Protein 3H51 (pdb70)

Nearest PDB structures (foldseek):
  3h51-assembly1_B  TM=1.001E+00  e=4.573E-26  Xanthomonas campestris pv. campestris
  2w2c-assembly1_N  TM=8.461E-01  e=2.150E-09  Homo sapiens
  7rec-assembly1_E-2  TM=8.522E-01  e=8.277E-09  Homo sapiens
  7urw-assembly1_F  TM=8.264E-01  e=1.994E-08  Homo sapiens
  5ien-assembly2_B  TM=7.397E-01  e=2.242E-08  synthetic construct

Foldseek 3Di:
DWDFPAFDDQDDDDPSNVVSCLVVCLLVLLQVLQLLSNLVQADQQAWEADAPDNDIAGGSVSSSVVSVCSQQVKGKTFRDWDKDDDDVFKIKIWAKMKIWGADPVRDIDIAIWTWIFIWGADPNRIHTRYIHIYGDDDD/DDQDAFDDAPPDDDSNVVVCVVVVLLVQLQVLQLLSNLVQADQQAWEADAPDNDIAGGSVSSSVVSVCSVFSKGKTFRDWDKDADDPFKIKIWAKMKIWGQDPVRDTDIAIWTWIFIWGQDPNHIHTRYIYIYGPDD

Sequence (276 aa):
GVHYTDKAALPADGEAREVAALFDTWNAALATGNPHKKVADLYAPDGVLLPTVSNEVRASREEQIENYFEFLTKKPKGVVINYYRTVRLLDDDSAVDAGVYTFTLTDKNGKKSDVQARYTFVYEKRDGKWLIINHHSSAPEVDVHYTTDKAALLPADGEAREEVAALFDTWNAALATGNNPHKVADLYAPDGVLLPTVSNEEVRASREEQIENYFEEFLTKKPKGVVINYRTVRLLDDDSAVDAGVYTFTLTDKNGKKSDVQARYTFVYEKRDGKWLIINHHSSAPEV

Structure (mmCIF, N/CA/C/O backbone):
data_3H51
#
_entry.id   3H51
#
_cell.length_a   38.832
_cell.length_b   80.550
_cell.length_c   51.431
_cell.angle_alpha   90.00
_cell.angle_beta   95.59
_cell.angle_gamma   90.00
#
_symmetry.space_group_name_H-M   'P 1 21 1'
#
loop_
_entity.id
_entity.type
_entity.pdbx_description
1 polymer 'Putative calcium/calmodulin dependent protein kinase II association domain'
2 non-polymer 'UNKNOWN LIGAND'
3 non-polymer DI(HYDROXYETHYL)ETHER
4 non-polymer 'TETRAETHYLENE GLYCOL'
5 water water
#
loop_
_atom_site.group_PDB
_atom_site.id
_atom_site.type_symbol
_atom_site.label_atom_id
_atom_site.label_alt_id
_atom_site.label_comp_id
_atom_site.label_asym_id
_atom_site.label_entity_id
_atom_site.label_seq_id
_atom_site.pdbx_PDB_ins_code
_atom_site.Cartn_x
_atom_site.Cartn_y
_atom_site.Cartn_z
_atom_site.occupancy
_atom_site.B_iso_or_equiv
_atom_site.auth_seq_id
_atom_site.auth_comp_id
_atom_site.auth_asym_id
_atom_site.auth_atom_id
_atom_site.pdbx_PDB_model_num
ATOM 1 N N . GLY A 1 3 ? 21.842 -13.678 17.608 1.00 28.96 21 GLY A N 1
ATOM 2 C CA . GLY A 1 3 ? 22.038 -12.374 16.906 1.00 29.32 21 GLY A CA 1
ATOM 3 C C . GLY A 1 3 ? 23.076 -11.452 17.551 1.00 29.51 21 GLY A C 1
ATOM 4 O O . GLY A 1 3 ? 23.239 -11.410 18.769 1.00 33.04 21 GLY A O 1
ATOM 5 N N . VAL A 1 4 ? 23.754 -10.663 16.729 1.00 29.01 22 VAL A N 1
ATOM 6 C CA . VAL A 1 4 ? 24.817 -9.781 17.228 1.00 28.11 22 VAL A CA 1
ATOM 7 C C . VAL A 1 4 ? 24.419 -8.345 16.995 1.00 26.20 22 VAL A C 1
ATOM 8 O O . VAL A 1 4 ? 23.435 -8.077 16.291 1.00 26.15 22 VAL A O 1
ATOM 20 N N . HIS A 1 6 ? 24.398 -4.792 15.417 1.00 18.00 24 HIS A N 1
ATOM 21 C CA . HIS A 1 6 ? 24.673 -4.173 14.146 1.00 18.63 24 HIS A CA 1
ATOM 22 C C . HIS A 1 6 ? 24.068 -2.750 14.068 1.00 21.03 24 HIS A C 1
ATOM 23 O O . HIS A 1 6 ? 23.368 -2.314 14.998 1.00 21.67 24 HIS A O 1
ATOM 30 N N . TYR A 1 7 ? 24.427 -2.028 12.996 1.00 20.25 25 TYR A N 1
ATOM 31 C CA . TYR A 1 7 ? 24.030 -0.615 12.821 1.00 18.18 25 TYR A CA 1
ATOM 32 C C . TYR A 1 7 ? 23.109 -0.507 11.619 1.00 18.79 25 TYR A C 1
ATOM 33 O O . TYR A 1 7 ? 23.458 -0.847 10.504 1.00 20.00 25 TYR A O 1
ATOM 42 N N . THR A 1 8 ? 21.893 -0.072 11.844 1.00 18.43 26 THR A N 1
ATOM 43 C CA . THR A 1 8 ? 20.859 -0.336 10.812 1.00 21.22 26 THR A CA 1
ATOM 44 C C . THR A 1 8 ? 20.315 0.848 10.016 1.00 23.78 26 THR A C 1
ATOM 45 O O . THR A 1 8 ? 19.523 0.642 9.034 1.00 22.67 26 THR A O 1
ATOM 49 N N . ASP A 1 9 ? 20.663 2.062 10.433 1.00 19.16 27 ASP A N 1
ATOM 50 C CA . ASP A 1 9 ? 20.090 3.235 9.819 1.00 18.31 27 ASP A CA 1
ATOM 51 C C . ASP A 1 9 ? 21.171 3.927 8.987 1.00 20.51 27 ASP A C 1
ATOM 52 O O . ASP A 1 9 ? 22.286 3.421 8.899 1.00 20.46 27 ASP A O 1
ATOM 57 N N . LYS A 1 10 ? 20.816 5.034 8.354 1.00 22.90 28 LYS A N 1
ATOM 58 C CA . LYS A 1 10 ? 21.704 5.839 7.515 1.00 29.13 28 LYS A CA 1
ATOM 59 C C . LYS A 1 10 ? 21.912 7.125 8.246 1.00 30.67 28 LYS A C 1
ATOM 60 O O . LYS A 1 10 ? 20.919 7.774 8.609 1.00 36.08 28 LYS A O 1
ATOM 66 N N . ALA A 1 11 ? 23.171 7.523 8.430 1.00 33.19 29 ALA A N 1
ATOM 67 C CA . ALA A 1 11 ? 23.512 8.632 9.316 1.00 37.35 29 ALA A CA 1
ATOM 68 C C . ALA A 1 11 ? 23.057 9.972 8.726 1.00 43.40 29 ALA A C 1
ATOM 69 O O . ALA A 1 11 ? 22.999 10.162 7.481 1.00 41.84 29 ALA A O 1
ATOM 71 N N . ALA A 1 12 ? 22.708 10.878 9.642 1.00 47.72 30 ALA A N 1
ATOM 72 C CA . ALA A 1 12 ? 22.480 12.283 9.306 1.00 51.99 30 ALA A CA 1
ATOM 73 C C . ALA A 1 12 ? 23.829 13.015 9.060 1.00 53.27 30 ALA A C 1
ATOM 74 O O . ALA A 1 12 ? 24.536 13.314 10.042 1.00 55.70 30 ALA A O 1
ATOM 76 N N . LEU A 1 13 ? 24.191 13.245 7.775 1.00 52.82 31 LEU A N 1
ATOM 77 C CA . LEU A 1 13 ? 25.269 14.229 7.368 1.00 51.58 31 LEU A CA 1
ATOM 78 C C . LEU A 1 13 ? 24.988 15.556 8.105 1.00 47.44 31 LEU A C 1
ATOM 79 O O . LEU A 1 13 ? 23.873 16.087 8.011 1.00 46.93 31 LEU A O 1
ATOM 84 N N . PRO A 1 14 ? 25.976 16.065 8.874 1.00 43.87 32 PRO A N 1
ATOM 85 C CA . PRO A 1 14 ? 25.650 17.016 9.940 1.00 43.62 32 PRO A CA 1
ATOM 86 C C . PRO A 1 14 ? 25.171 18.369 9.397 1.00 43.26 32 PRO A C 1
ATOM 87 O O . PRO A 1 14 ? 25.505 18.743 8.263 1.00 42.40 32 PRO A O 1
ATOM 91 N N . ALA A 1 15 ? 24.395 19.091 10.199 1.00 43.09 33 ALA A N 1
ATOM 92 C CA . ALA A 1 15 ? 23.644 20.248 9.700 1.00 42.85 33 ALA A CA 1
ATOM 93 C C . ALA A 1 15 ? 24.512 21.362 9.067 1.00 42.92 33 ALA A C 1
ATOM 94 O O . ALA A 1 15 ? 24.142 21.934 8.028 1.00 42.72 33 ALA A O 1
ATOM 96 N N . ASP A 1 16 ? 25.659 21.655 9.691 1.00 43.17 34 ASP A N 1
ATOM 97 C CA . ASP A 1 16 ? 26.536 22.782 9.293 1.00 41.82 34 ASP A CA 1
ATOM 98 C C . ASP A 1 16 ? 27.865 22.791 10.071 1.00 40.62 34 ASP A C 1
ATOM 99 O O . ASP A 1 16 ? 28.045 22.042 11.035 1.00 45.09 34 ASP A O 1
ATOM 101 N N . GLY A 1 17 ? 28.800 23.621 9.619 1.00 36.22 35 GLY A N 1
ATOM 102 C CA . GLY A 1 17 ? 30.071 23.828 10.318 1.00 33.65 35 GLY A CA 1
ATOM 103 C C . GLY A 1 17 ? 31.231 22.965 9.855 1.00 29.14 35 GLY A C 1
ATOM 104 O O . GLY A 1 17 ? 31.162 22.306 8.812 1.00 25.72 35 GLY A O 1
ATOM 105 N N . GLU A 1 18 ? 32.298 22.997 10.649 1.00 27.12 36 GLU A N 1
ATOM 106 C CA . GLU A 1 18 ? 33.497 22.189 10.416 1.00 29.92 36 GLU A CA 1
ATOM 107 C C . GLU A 1 18 ? 33.165 20.698 10.344 1.00 26.05 36 GLU A C 1
ATOM 108 O O . GLU A 1 18 ? 33.630 19.995 9.436 1.00 24.83 36 GLU A O 1
ATOM 114 N N . ALA A 1 19 ? 32.369 20.212 11.297 1.00 25.31 37 ALA A N 1
ATOM 115 C CA . ALA A 1 19 ? 31.957 18.805 11.282 1.00 25.36 37 ALA A CA 1
ATOM 116 C C . ALA A 1 19 ? 31.275 18.378 9.966 1.00 24.55 37 ALA A C 1
ATOM 117 O O . ALA A 1 19 ? 31.565 17.293 9.441 1.00 21.75 37 ALA A O 1
ATOM 119 N N . ARG A 1 20 ? 30.415 19.237 9.415 1.00 24.44 38 ARG A N 1
ATOM 120 C CA . ARG A 1 20 ? 29.786 18.960 8.115 1.00 23.83 38 ARG A CA 1
ATOM 121 C C . ARG A 1 20 ? 30.812 18.898 6.985 1.00 21.72 38 ARG A C 1
ATOM 122 O O . ARG A 1 20 ? 30.706 18.024 6.098 1.00 20.57 38 ARG A O 1
ATOM 130 N N . GLU A 1 21 ? 31.794 19.803 7.014 1.00 17.83 39 GLU A N 1
ATOM 131 C CA . GLU A 1 21 ? 32.861 19.840 5.983 1.00 20.37 39 GLU A CA 1
ATOM 132 C C . GLU A 1 21 ? 33.689 18.539 6.027 1.00 20.35 39 GLU A C 1
ATOM 133 O O . GLU A 1 21 ? 34.011 17.953 5.002 1.00 21.21 39 GLU A O 1
ATOM 139 N N . VAL A 1 22 ? 34.027 18.131 7.245 1.00 18.13 40 VAL A N 1
ATOM 140 C CA . VAL A 1 22 ? 34.757 16.867 7.460 1.00 19.34 40 VAL A CA 1
ATOM 141 C C . VAL A 1 22 ? 33.918 15.672 7.001 1.00 18.95 40 VAL A C 1
ATOM 142 O O . VAL A 1 22 ? 34.438 14.842 6.227 1.00 18.82 40 VAL A O 1
ATOM 146 N N . ALA A 1 23 ? 32.635 15.599 7.382 1.00 17.30 41 ALA A N 1
ATOM 147 C CA . ALA A 1 23 ? 31.745 14.509 6.881 1.00 20.67 41 ALA A CA 1
ATOM 148 C C . ALA A 1 23 ? 31.640 14.423 5.352 1.00 21.46 41 ALA A C 1
ATOM 149 O O . ALA A 1 23 ? 31.623 13.309 4.767 1.00 20.67 41 ALA A O 1
ATOM 151 N N . ALA A 1 24 ? 31.650 15.578 4.699 1.00 23.09 42 ALA A N 1
ATOM 152 C CA . ALA A 1 24 ? 31.524 15.641 3.233 1.00 23.78 42 ALA A CA 1
ATOM 153 C C . ALA A 1 24 ? 32.699 14.986 2.505 1.00 22.41 42 ALA A C 1
ATOM 154 O O . ALA A 1 24 ? 32.594 14.584 1.330 1.00 22.11 42 ALA A O 1
ATOM 156 N N . LEU A 1 25 ? 33.846 14.920 3.178 1.00 22.16 43 LEU A N 1
ATOM 157 C CA . LEU A 1 25 ? 35.035 14.289 2.599 1.00 20.85 43 LEU A CA 1
ATOM 158 C C . LEU A 1 25 ? 34.801 12.830 2.240 1.00 19.57 43 LEU A C 1
ATOM 159 O O . LEU A 1 25 ? 35.309 12.329 1.232 1.00 19.97 43 LEU A O 1
ATOM 164 N N . PHE A 1 26 ? 34.048 12.113 3.068 1.00 19.48 44 PHE A N 1
ATOM 165 C CA . PHE A 1 26 ? 33.678 10.752 2.736 1.00 19.56 44 PHE A CA 1
ATOM 166 C C . PHE A 1 26 ? 32.911 10.661 1.431 1.00 17.94 44 PHE A C 1
ATOM 167 O O . PHE A 1 26 ? 33.112 9.729 0.652 1.00 18.15 44 PHE A O 1
ATOM 175 N N . ASP A 1 27 ? 31.980 11.584 1.208 1.00 19.63 45 ASP A N 1
ATOM 176 C CA . ASP A 1 27 ? 31.217 11.592 -0.040 1.00 19.75 45 ASP A CA 1
ATOM 177 C C . ASP A 1 27 ? 32.159 11.726 -1.244 1.00 18.99 45 ASP A C 1
ATOM 178 O O . ASP A 1 27 ? 32.010 11.023 -2.233 1.00 19.93 45 ASP A O 1
ATOM 183 N N . THR A 1 28 ? 33.140 12.620 -1.146 1.00 19.92 46 THR A N 1
ATOM 184 C CA . THR A 1 28 ? 34.175 12.765 -2.180 1.00 22.46 46 THR A CA 1
ATOM 185 C C . THR A 1 28 ? 34.947 11.435 -2.431 1.00 21.34 46 THR A C 1
ATOM 186 O O . THR A 1 28 ? 35.243 11.070 -3.593 1.00 21.55 46 THR A O 1
ATOM 190 N N . TRP A 1 29 ? 35.310 10.757 -1.346 1.00 18.53 47 TRP A N 1
ATOM 191 C CA . TRP A 1 29 ? 36.022 9.466 -1.389 1.00 18.15 47 TRP A CA 1
ATOM 192 C C . TRP A 1 29 ? 35.162 8.392 -2.043 1.00 17.52 47 TRP A C 1
ATOM 193 O O . TRP A 1 29 ? 35.619 7.680 -2.942 1.00 20.28 47 TRP A O 1
ATOM 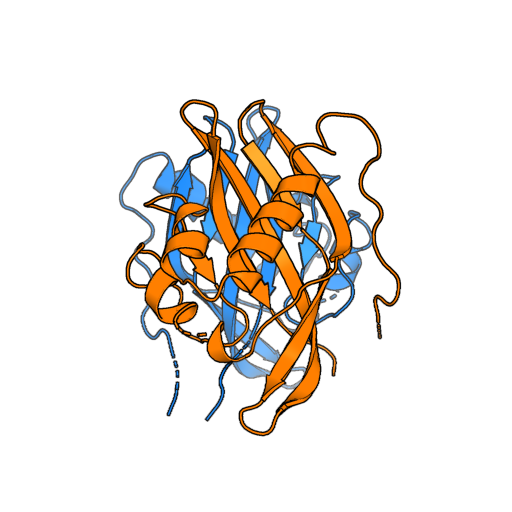204 N N . ASN A 1 30 ? 33.893 8.315 -1.636 1.00 19.62 48 ASN A N 1
ATOM 205 C CA . ASN A 1 30 ? 32.918 7.379 -2.206 1.00 19.07 48 ASN A CA 1
ATOM 206 C C . ASN A 1 30 ? 32.733 7.601 -3.722 1.00 17.28 48 ASN A C 1
ATOM 207 O O . ASN A 1 30 ? 32.666 6.671 -4.504 1.00 20.44 48 ASN A O 1
ATOM 212 N N . ALA A 1 31 ? 32.692 8.850 -4.116 1.00 17.15 49 ALA A N 1
ATOM 213 C CA . ALA A 1 31 ? 32.637 9.224 -5.529 1.00 17.68 49 ALA A CA 1
ATOM 214 C C . ALA A 1 31 ? 33.902 8.800 -6.316 1.00 18.17 49 ALA A C 1
ATOM 215 O O . ALA A 1 31 ? 33.793 8.348 -7.459 1.00 19.14 49 ALA A O 1
ATOM 217 N N . ALA A 1 32 ? 35.075 8.938 -5.692 1.00 21.29 50 ALA A N 1
ATOM 218 C CA . ALA A 1 32 ? 36.340 8.458 -6.275 1.00 19.23 50 ALA A CA 1
ATOM 219 C C . ALA A 1 32 ? 36.291 6.942 -6.489 1.00 19.42 50 ALA A C 1
ATOM 220 O O . ALA A 1 32 ? 36.656 6.442 -7.524 1.00 16.79 50 ALA A O 1
ATOM 222 N N . LEU A 1 33 ? 35.804 6.193 -5.497 1.00 21.94 51 LEU A N 1
ATOM 223 C CA . LEU A 1 33 ? 35.506 4.766 -5.720 1.00 19.28 51 LEU A CA 1
ATOM 224 C C . LEU A 1 33 ? 34.743 4.509 -6.985 1.00 17.50 51 LEU A C 1
ATOM 225 O O . LEU A 1 33 ? 35.112 3.639 -7.746 1.00 18.65 51 LEU A O 1
ATOM 230 N N . ALA A 1 34 ? 33.632 5.238 -7.186 1.00 19.10 52 ALA A N 1
ATOM 231 C CA . ALA A 1 34 ? 32.749 5.100 -8.342 1.00 19.80 52 ALA A CA 1
ATOM 232 C C . ALA A 1 34 ? 33.424 5.282 -9.701 1.00 20.08 52 ALA A C 1
ATOM 233 O O . ALA A 1 34 ? 32.949 4.762 -10.698 1.00 20.05 52 ALA A O 1
ATOM 235 N N . THR A 1 35 ? 34.518 6.033 -9.753 1.00 19.06 53 THR A N 1
ATOM 236 C CA . THR A 1 35 ? 35.277 6.199 -11.010 1.00 17.19 53 THR A CA 1
ATOM 237 C C . THR A 1 35 ? 35.895 4.851 -11.472 1.00 17.36 53 THR A C 1
ATOM 238 O O . THR A 1 35 ? 36.150 4.629 -12.664 1.00 16.34 53 THR A O 1
ATOM 242 N N . GLY A 1 36 ? 36.130 3.953 -10.529 1.00 17.70 54 GLY A N 1
ATOM 243 C CA . GLY A 1 36 ? 36.809 2.703 -10.822 1.00 17.73 54 GLY A CA 1
ATOM 244 C C . GLY A 1 36 ? 38.295 2.860 -11.043 1.00 19.40 54 GLY A C 1
ATOM 245 O O . GLY A 1 36 ? 39.012 1.874 -11.314 1.00 20.49 54 GLY A O 1
ATOM 246 N N . ASN A 1 37 ? 38.772 4.101 -10.888 1.00 19.95 55 ASN A N 1
ATOM 247 C CA . ASN A 1 37 ? 40.178 4.444 -11.105 1.00 17.03 55 ASN A CA 1
ATOM 248 C C . ASN A 1 37 ? 40.951 4.537 -9.796 1.00 16.35 55 ASN A C 1
ATOM 249 O O . ASN A 1 37 ? 40.752 5.458 -8.972 1.00 18.68 55 ASN A O 1
ATOM 254 N N . PRO A 1 38 ? 41.849 3.556 -9.554 1.00 18.03 56 PRO A N 1
ATOM 255 C CA . PRO A 1 38 ? 42.594 3.573 -8.287 1.00 16.56 56 PRO A CA 1
ATOM 256 C C . PRO A 1 38 ? 43.482 4.825 -8.038 1.00 18.28 56 PRO A C 1
ATOM 257 O O . PRO A 1 38 ? 43.721 5.187 -6.874 1.00 18.04 56 PRO A O 1
ATOM 261 N N . HIS A 1 39 ? 43.969 5.449 -9.100 1.00 19.44 57 HIS A N 1
ATOM 262 C CA . HIS A 1 39 ? 44.710 6.708 -9.019 1.00 20.38 57 HIS A CA 1
ATOM 263 C C . HIS A 1 39 ? 43.875 7.814 -8.366 1.00 20.42 57 HIS A C 1
ATOM 264 O O . HIS A 1 39 ? 44.366 8.587 -7.537 1.00 20.05 57 HIS A O 1
ATOM 271 N N A LYS A 1 40 ? 42.615 7.897 -8.773 0.50 16.65 58 LYS A N 1
ATOM 272 N N B LYS A 1 40 ? 42.606 7.882 -8.749 0.50 18.12 58 LYS A N 1
ATOM 273 C CA A LYS A 1 40 ? 41.728 8.934 -8.252 0.50 18.73 58 LYS A CA 1
ATOM 274 C CA B LYS A 1 40 ? 41.717 8.940 -8.258 0.50 20.89 58 LYS A CA 1
ATOM 275 C C A LYS A 1 40 ? 41.518 8.717 -6.767 0.50 19.18 58 LYS A C 1
ATOM 276 C C B LYS A 1 40 ? 41.283 8.712 -6.821 0.50 20.75 58 LYS A C 1
ATOM 277 O O A LYS A 1 40 ? 41.553 9.669 -5.964 0.50 17.61 58 LYS A O 1
ATOM 278 O O B LYS A 1 40 ? 40.870 9.658 -6.123 0.50 20.86 58 LYS A O 1
ATOM 289 N N . VAL A 1 41 ? 41.346 7.460 -6.376 1.00 20.30 59 VAL A N 1
ATOM 290 C CA . VAL A 1 41 ? 41.175 7.156 -4.930 1.00 19.10 59 VAL A CA 1
ATOM 291 C C . VAL A 1 41 ? 42.439 7.514 -4.152 1.00 19.08 59 VAL A C 1
ATOM 292 O O . VAL A 1 41 ? 42.349 8.198 -3.126 1.00 20.91 59 VAL A O 1
ATOM 296 N N . ALA A 1 42 ? 43.588 7.009 -4.602 1.00 20.13 60 ALA A N 1
ATOM 297 C CA . ALA A 1 42 ? 44.894 7.332 -3.984 1.00 20.60 60 ALA A CA 1
ATOM 298 C C . ALA A 1 42 ? 45.153 8.847 -3.841 1.00 19.32 60 ALA A C 1
ATOM 299 O O . ALA A 1 42 ? 45.795 9.287 -2.889 1.00 22.51 60 ALA A O 1
ATOM 301 N N . ASP A 1 43 ? 44.674 9.638 -4.807 1.00 20.31 61 ASP A N 1
ATOM 302 C CA . ASP A 1 43 ? 44.865 11.094 -4.769 1.00 18.88 61 ASP A CA 1
ATOM 303 C C . ASP A 1 43 ? 44.309 11.723 -3.489 1.00 17.95 61 ASP A C 1
ATOM 304 O O . ASP A 1 43 ? 44.699 12.822 -3.101 1.00 21.59 61 ASP A O 1
ATOM 309 N N . LEU A 1 44 ? 43.382 11.042 -2.850 1.00 18.24 62 LEU A N 1
ATOM 310 C CA . LEU A 1 44 ? 42.778 11.547 -1.592 1.00 17.71 62 LEU A CA 1
ATOM 311 C C . LEU A 1 44 ? 43.601 11.222 -0.302 1.00 18.20 62 LEU A C 1
ATOM 312 O O . LEU A 1 44 ? 43.228 11.691 0.809 1.00 19.10 62 LEU A O 1
ATOM 317 N N . TYR A 1 45 ? 44.670 10.411 -0.455 1.00 18.37 63 TYR A N 1
ATOM 318 C CA . TYR A 1 45 ? 45.562 10.044 0.628 1.00 16.44 63 TYR A CA 1
ATOM 319 C C . TYR A 1 45 ? 46.798 10.918 0.548 1.00 17.98 63 TYR A C 1
ATOM 320 O O . TYR A 1 45 ? 47.325 11.212 -0.563 1.00 20.75 63 TYR A O 1
ATOM 329 N N . ALA A 1 46 ? 47.239 11.366 1.724 1.00 19.10 64 ALA A N 1
ATOM 330 C CA . ALA A 1 46 ? 48.552 12.029 1.834 1.00 20.10 64 ALA A CA 1
ATOM 331 C C . ALA A 1 46 ? 49.645 11.072 1.345 1.00 18.68 64 ALA A C 1
ATOM 332 O O . ALA A 1 46 ? 49.506 9.847 1.451 1.00 21.43 64 ALA A O 1
ATOM 334 N N . PRO A 1 47 ? 50.739 11.629 0.778 1.00 19.14 65 PRO A N 1
ATOM 335 C CA . PRO A 1 47 ? 51.886 10.776 0.391 1.00 19.72 65 PRO A CA 1
ATOM 336 C C . PRO A 1 47 ? 52.381 9.846 1.496 1.00 18.05 65 PRO A C 1
ATOM 337 O O . PRO A 1 47 ? 52.867 8.752 1.191 1.00 19.19 65 PRO A O 1
ATOM 341 N N . ASP A 1 48 ? 52.308 10.321 2.753 1.00 18.88 66 ASP A N 1
ATOM 342 C CA . ASP A 1 48 ? 52.642 9.518 3.930 1.00 20.00 66 ASP A CA 1
ATOM 343 C C . ASP A 1 48 ? 51.404 8.987 4.662 1.00 19.44 66 ASP A C 1
ATOM 344 O O . ASP A 1 48 ? 51.460 8.625 5.838 1.00 20.59 66 ASP A O 1
ATOM 349 N N . GLY A 1 49 ? 50.305 8.904 3.947 1.00 21.30 67 GLY A N 1
ATOM 350 C CA . GLY A 1 49 ? 49.122 8.236 4.494 1.00 19.30 67 GLY A CA 1
ATOM 351 C C . GLY A 1 49 ? 49.363 6.780 4.788 1.00 19.75 67 GLY A C 1
ATOM 352 O O . GLY A 1 49 ? 50.234 6.139 4.159 1.00 19.52 67 GLY A O 1
ATOM 353 N N . VAL A 1 50 ? 48.569 6.248 5.732 1.00 19.67 68 VAL A N 1
ATOM 354 C CA . VAL A 1 50 ? 48.639 4.822 6.106 1.00 18.09 68 VAL A CA 1
ATOM 355 C C . VAL A 1 50 ? 47.206 4.254 6.040 1.00 16.38 68 VAL A C 1
ATOM 356 O O . VAL A 1 50 ? 46.301 4.768 6.661 1.00 19.52 68 VAL A O 1
ATOM 360 N N . LEU A 1 51 ? 47.041 3.200 5.249 1.00 16.15 69 LEU A N 1
ATOM 361 C CA . LEU A 1 51 ? 45.799 2.446 5.098 1.00 17.20 69 LEU A CA 1
ATOM 362 C C . LEU A 1 51 ? 45.901 1.021 5.720 1.00 19.17 69 LEU A C 1
ATOM 363 O O . LEU A 1 51 ? 46.813 0.237 5.401 1.00 16.40 69 LEU A O 1
ATOM 368 N N . LEU A 1 52 ? 44.966 0.692 6.577 1.00 17.53 70 LEU A N 1
ATOM 369 C CA . LEU A 1 52 ? 44.850 -0.583 7.256 1.00 18.89 70 LEU A CA 1
ATOM 370 C C . LEU A 1 52 ? 43.479 -1.105 6.815 1.00 17.35 70 LEU A C 1
ATOM 371 O O . LEU A 1 52 ? 42.461 -0.773 7.408 1.00 18.87 70 LEU A O 1
ATOM 376 N N . PRO A 1 53 ? 43.480 -1.790 5.651 1.00 17.57 71 PRO A N 1
ATOM 377 C CA . PRO A 1 53 ? 42.274 -2.009 4.876 1.00 19.35 71 PRO A CA 1
ATOM 378 C C . PRO A 1 53 ? 41.408 -3.182 5.300 1.00 17.24 71 PRO A C 1
ATOM 379 O O . PRO A 1 53 ? 41.839 -4.038 6.103 1.00 17.83 71 PRO A O 1
ATOM 383 N N . THR A 1 54 ? 40.165 -3.209 4.829 1.00 17.47 72 THR A N 1
ATOM 384 C CA . THR A 1 54 ? 39.223 -4.230 5.235 1.00 18.36 72 THR A CA 1
ATOM 385 C C . THR A 1 54 ? 39.686 -5.645 4.945 1.00 18.19 72 THR A C 1
ATOM 386 O O . THR A 1 54 ? 39.555 -6.526 5.815 1.00 23.39 72 THR A O 1
ATOM 390 N N . VAL A 1 55 ? 40.198 -5.898 3.735 1.00 17.43 73 VAL A N 1
ATOM 391 C CA . VAL A 1 55 ? 40.405 -7.297 3.320 1.00 21.31 73 VAL A CA 1
ATOM 392 C C . VAL A 1 55 ? 41.866 -7.759 3.121 1.00 21.30 73 VAL A C 1
ATOM 393 O O . VAL A 1 55 ? 42.100 -8.843 2.606 1.00 23.97 73 VAL A O 1
ATOM 397 N N . SER A 1 56 ? 42.834 -6.960 3.546 1.00 18.72 74 SER A N 1
ATOM 398 C CA . SER A 1 56 ? 44.229 -7.357 3.406 1.00 19.01 74 SER A CA 1
ATOM 399 C C . SER A 1 56 ? 44.993 -7.230 4.701 1.00 16.35 74 SER A C 1
ATOM 400 O O . SER A 1 56 ? 44.847 -6.223 5.373 1.00 16.71 74 SER A O 1
ATOM 403 N N . ASN A 1 57 ? 45.866 -8.212 4.994 1.00 18.57 75 ASN A N 1
ATOM 404 C CA . ASN A 1 57 ? 46.741 -8.074 6.142 1.00 19.34 75 ASN A CA 1
ATOM 405 C C . ASN A 1 57 ? 47.818 -7.028 5.931 1.00 19.16 75 ASN A C 1
ATOM 406 O O . ASN A 1 57 ? 48.392 -6.556 6.917 1.00 21.41 75 ASN A O 1
ATOM 411 N N . GLU A 1 58 ? 48.128 -6.689 4.681 1.00 18.37 76 GLU A N 1
ATOM 412 C CA . GLU A 1 58 ? 49.289 -5.854 4.387 1.00 19.20 76 GLU A CA 1
ATOM 413 C C . GLU A 1 58 ? 48.884 -4.387 4.590 1.00 21.49 76 GLU A C 1
ATOM 414 O O . GLU A 1 58 ? 48.005 -3.846 3.916 1.00 18.09 76 GLU A O 1
ATOM 420 N N . VAL A 1 59 ? 49.511 -3.757 5.581 1.00 22.21 77 VAL A N 1
ATOM 421 C CA . VAL A 1 59 ? 49.321 -2.333 5.836 1.00 21.82 77 VAL A CA 1
ATOM 422 C C . VAL A 1 59 ? 49.996 -1.552 4.702 1.00 19.09 77 VAL A C 1
ATOM 423 O O . VAL A 1 59 ? 51.078 -1.899 4.245 1.00 19.18 77 VAL A O 1
ATOM 427 N N . ARG A 1 60 ? 49.291 -0.570 4.166 1.00 18.32 78 ARG A N 1
ATOM 428 C CA . ARG A 1 60 ? 49.744 0.148 2.983 1.00 20.13 78 ARG A CA 1
ATOM 429 C C . ARG A 1 60 ? 50.231 1.533 3.384 1.00 22.99 78 ARG A C 1
ATOM 430 O O . ARG A 1 60 ? 49.443 2.359 3.895 1.00 21.17 78 ARG A O 1
ATOM 438 N N . ALA A 1 61 ? 51.526 1.772 3.198 1.00 22.67 79 ALA A N 1
ATOM 439 C CA . ALA A 1 61 ? 52.143 3.030 3.672 1.00 21.74 79 ALA A CA 1
ATOM 440 C C . ALA A 1 61 ? 52.907 3.740 2.557 1.00 23.06 79 ALA A C 1
ATOM 441 O O . ALA A 1 61 ? 53.803 4.500 2.835 1.00 21.28 79 ALA A O 1
ATOM 443 N N . SER A 1 62 ? 52.575 3.464 1.295 1.00 21.34 80 SER A N 1
ATOM 444 C CA . SER A 1 62 ? 53.037 4.252 0.173 1.00 19.71 80 SER A CA 1
ATOM 445 C C . SER A 1 62 ? 51.888 4.409 -0.803 1.00 20.65 80 SER A C 1
ATOM 446 O O . SER A 1 62 ? 50.953 3.601 -0.788 1.00 21.00 80 SER A O 1
ATOM 449 N N . ARG A 1 63 ? 51.987 5.388 -1.708 1.00 21.16 81 ARG A N 1
ATOM 450 C CA . ARG A 1 63 ? 50.961 5.572 -2.724 1.00 20.84 81 ARG A CA 1
ATOM 451 C C . ARG A 1 63 ? 50.821 4.307 -3.530 1.00 22.82 81 ARG A C 1
ATOM 452 O O . ARG A 1 63 ? 49.701 3.892 -3.872 1.00 21.53 81 ARG A O 1
ATOM 460 N N A GLU A 1 64 ? 51.964 3.694 -3.883 0.50 22.98 82 GLU A N 1
ATOM 461 N N B GLU A 1 64 ? 51.954 3.675 -3.804 0.50 22.49 82 GLU A N 1
ATOM 462 C CA A GLU A 1 64 ? 51.959 2.482 -4.717 0.50 23.19 82 GLU A CA 1
ATOM 463 C CA B GLU A 1 64 ? 51.983 2.532 -4.684 0.50 22.67 82 GLU A CA 1
ATOM 464 C C A GLU A 1 64 ? 51.190 1.363 -4.022 0.50 20.77 82 GLU A C 1
ATOM 465 C C B GLU A 1 64 ? 51.255 1.348 -4.036 0.50 20.71 82 GLU A C 1
ATOM 466 O O A GLU A 1 64 ? 50.390 0.670 -4.642 0.50 20.42 82 GLU A O 1
ATOM 467 O O B GLU A 1 64 ? 50.547 0.601 -4.703 0.50 21.28 82 GLU A O 1
ATOM 478 N N . GLN A 1 65 ? 51.424 1.192 -2.723 1.00 20.25 83 GLN A N 1
ATOM 479 C CA . GLN A 1 65 ? 50.752 0.143 -1.985 1.00 21.43 83 GLN A CA 1
ATOM 480 C C . GLN A 1 65 ? 49.253 0.431 -1.816 1.00 19.64 83 GLN A C 1
ATOM 481 O O . GLN A 1 65 ? 48.426 -0.502 -1.836 1.00 19.31 83 GLN A O 1
ATOM 487 N N . ILE A 1 66 ? 48.901 1.685 -1.619 1.00 19.44 84 ILE A N 1
ATOM 488 C CA . ILE A 1 66 ? 47.470 2.098 -1.596 1.00 19.80 84 ILE A CA 1
ATOM 489 C C . ILE A 1 66 ? 46.795 1.812 -2.938 1.00 17.64 84 ILE A C 1
ATOM 490 O O . ILE A 1 66 ? 45.733 1.212 -2.986 1.00 21.60 84 ILE A O 1
ATOM 495 N N . GLU A 1 67 ? 47.397 2.264 -4.030 1.00 21.53 85 GLU A N 1
ATOM 496 C CA . GLU A 1 67 ? 46.894 1.963 -5.371 1.00 21.68 85 GLU A CA 1
ATOM 497 C C . GLU A 1 67 ? 46.662 0.490 -5.560 1.00 22.08 85 GLU A C 1
ATOM 498 O O . GLU A 1 67 ? 45.597 0.083 -6.029 1.00 21.01 85 GLU A O 1
ATOM 504 N N . ASN A 1 68 ? 47.647 -0.318 -5.151 1.00 21.70 86 ASN A N 1
ATOM 505 C CA . ASN A 1 68 ? 47.565 -1.758 -5.302 1.00 21.87 86 ASN A CA 1
ATOM 506 C C . ASN A 1 68 ? 46.292 -2.312 -4.633 1.00 20.76 86 ASN A C 1
ATOM 507 O O . ASN A 1 68 ? 45.566 -3.138 -5.212 1.00 21.26 86 ASN A O 1
ATOM 512 N N . TYR A 1 69 ? 45.981 -1.838 -3.423 1.00 20.56 87 TYR A N 1
ATOM 513 C CA . TYR A 1 69 ? 44.772 -2.273 -2.765 1.00 21.60 87 TYR A CA 1
ATOM 514 C C . TYR A 1 69 ? 43.506 -1.951 -3.552 1.00 18.81 87 TYR A C 1
ATOM 515 O O . TYR A 1 69 ? 42.629 -2.815 -3.733 1.00 20.71 87 TYR A O 1
ATOM 524 N N . PHE A 1 70 ? 43.416 -0.722 -4.047 1.00 20.75 88 PHE A N 1
ATOM 525 C CA . PHE A 1 70 ? 42.218 -0.257 -4.730 1.00 19.72 88 PHE A CA 1
ATOM 526 C C . PHE A 1 70 ? 42.116 -0.856 -6.123 1.00 19.58 88 PHE A C 1
ATOM 527 O O . PHE A 1 70 ? 40.990 -1.036 -6.653 1.00 20.24 88 PHE A O 1
ATOM 535 N N . GLU A 1 71 ? 43.239 -1.259 -6.710 1.00 18.86 89 GLU A N 1
ATOM 536 C CA . GLU A 1 71 ? 43.161 -2.020 -7.979 1.00 23.37 89 GLU A CA 1
ATOM 537 C C . GLU A 1 71 ? 42.283 -3.276 -7.844 1.00 24.63 89 GLU A C 1
ATOM 538 O O . GLU A 1 71 ? 41.563 -3.665 -8.791 1.00 23.24 89 GLU A O 1
ATOM 568 N N . PHE A 1 73 ? 40.140 -3.834 -4.870 1.00 24.30 91 PHE A N 1
ATOM 569 C CA . PHE A 1 73 ? 38.863 -3.394 -4.260 1.00 23.64 91 PHE A CA 1
ATOM 570 C C . PHE A 1 73 ? 37.831 -2.812 -5.239 1.00 22.08 91 PHE A C 1
ATOM 571 O O . PHE A 1 73 ? 36.622 -3.084 -5.146 1.00 23.75 91 PHE A O 1
ATOM 579 N N . LEU A 1 74 ? 38.301 -2.044 -6.217 1.00 19.58 92 LEU A N 1
ATOM 580 C CA . LEU A 1 74 ? 37.387 -1.305 -7.079 1.00 20.31 92 LEU A CA 1
ATOM 581 C C . LEU A 1 74 ? 36.739 -2.215 -8.117 1.00 22.82 92 LEU A C 1
ATOM 582 O O . LEU A 1 74 ? 35.736 -1.864 -8.685 1.00 25.23 92 LEU A O 1
ATOM 587 N N . THR A 1 75 ? 37.302 -3.390 -8.343 1.00 25.01 93 THR A N 1
ATOM 588 C CA . THR A 1 75 ? 36.692 -4.370 -9.256 1.00 25.26 93 THR A CA 1
ATOM 589 C C . THR A 1 75 ? 35.327 -4.905 -8.731 1.00 23.38 93 THR A C 1
ATOM 590 O O . THR A 1 75 ? 34.540 -5.450 -9.500 1.00 21.63 93 THR A O 1
ATOM 594 N N . LYS A 1 76 ? 35.045 -4.702 -7.445 1.00 23.92 94 LYS A N 1
ATOM 595 C CA . LYS A 1 76 ? 33.762 -5.027 -6.809 1.00 25.37 94 LYS A CA 1
ATOM 596 C C . LYS A 1 76 ? 32.713 -3.919 -6.895 1.00 24.89 94 LYS A C 1
ATOM 597 O O . LYS A 1 76 ? 31.598 -4.062 -6.384 1.00 24.00 94 LYS A O 1
ATOM 603 N N . LYS A 1 77 ? 33.040 -2.830 -7.590 1.00 23.85 95 LYS A N 1
ATOM 604 C CA . LYS A 1 77 ? 32.121 -1.700 -7.799 1.00 23.90 95 LYS A CA 1
ATOM 605 C C . LYS A 1 77 ? 31.549 -1.223 -6.451 1.00 21.52 95 LYS A C 1
ATOM 606 O O . LYS A 1 77 ? 30.342 -1.068 -6.317 1.00 21.70 95 LYS A O 1
ATOM 612 N N . PRO A 1 78 ? 32.418 -0.987 -5.458 1.00 22.55 96 PRO A N 1
ATOM 613 C CA . PRO A 1 78 ? 31.915 -0.677 -4.106 1.00 21.81 96 PRO A CA 1
ATOM 614 C C . PRO A 1 78 ? 31.236 0.685 -3.982 1.00 26.57 96 PRO A C 1
ATOM 615 O O . PRO A 1 78 ? 31.686 1.668 -4.581 1.00 23.37 96 PRO A O 1
ATOM 619 N N . LYS A 1 79 ? 30.143 0.716 -3.226 1.00 27.17 97 LYS A N 1
ATOM 620 C CA . LYS A 1 79 ? 29.379 1.917 -2.937 1.00 25.07 97 LYS A CA 1
ATOM 621 C C . LYS A 1 79 ? 29.234 1.942 -1.416 1.00 23.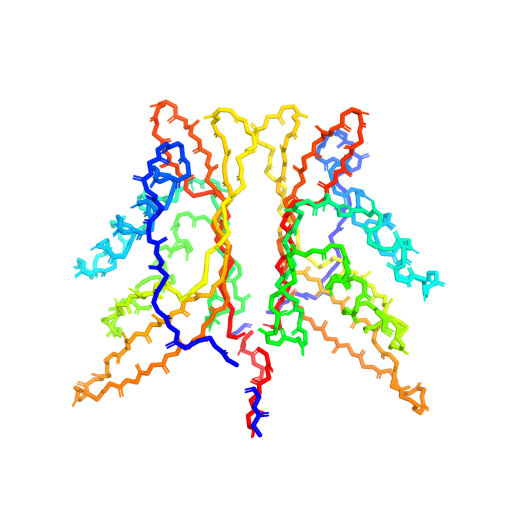70 97 LYS A C 1
ATOM 622 O O . LYS A 1 79 ? 28.684 0.988 -0.867 1.00 24.70 97 LYS A O 1
ATOM 628 N N . GLY A 1 80 ? 29.688 2.990 -0.729 1.00 20.28 98 GLY A N 1
ATOM 629 C CA . GLY A 1 80 ? 29.540 3.049 0.746 1.00 20.39 98 GLY A CA 1
ATOM 630 C C . GLY A 1 80 ? 28.416 3.962 1.242 1.00 21.26 98 GLY A C 1
ATOM 631 O O . GLY A 1 80 ? 28.018 4.912 0.555 1.00 24.56 98 GLY A O 1
ATOM 632 N N A VAL A 1 81 ? 27.858 3.648 2.404 0.50 20.81 99 VAL A N 1
ATOM 633 N N B VAL A 1 81 ? 27.920 3.658 2.438 0.50 19.77 99 VAL A N 1
ATOM 634 C CA A VAL A 1 81 ? 26.924 4.548 3.085 0.50 20.02 99 VAL A CA 1
ATOM 635 C CA B VAL A 1 81 ? 26.884 4.431 3.118 0.50 18.43 99 VAL A CA 1
ATOM 636 C C A VAL A 1 81 ? 27.293 4.542 4.558 0.50 20.09 99 VAL A C 1
ATOM 637 C C B VAL A 1 81 ? 27.299 4.523 4.583 0.50 19.24 99 VAL A C 1
ATOM 638 O O A VAL A 1 81 ? 27.652 3.506 5.096 0.50 19.46 99 VAL A O 1
ATOM 639 O O B VAL A 1 81 ? 27.688 3.519 5.151 0.50 19.23 99 VAL A O 1
ATOM 646 N N . ILE A 1 82 ? 27.206 5.702 5.188 1.00 18.93 100 ILE A N 1
ATOM 647 C CA . ILE A 1 82 ? 27.566 5.863 6.603 1.00 15.90 100 ILE A CA 1
ATOM 648 C C . ILE A 1 82 ? 26.363 5.543 7.458 1.00 20.63 100 ILE A C 1
ATOM 649 O O . ILE A 1 82 ? 25.272 6.095 7.247 1.00 20.58 100 ILE A O 1
ATOM 654 N N . ASN A 1 83 ? 26.541 4.645 8.424 1.00 19.37 101 ASN A N 1
ATOM 655 C CA . ASN A 1 83 ? 25.438 4.241 9.308 1.00 21.05 101 ASN A CA 1
ATOM 656 C C . ASN A 1 83 ? 25.503 4.935 10.632 1.00 21.95 101 ASN A C 1
ATOM 657 O O . ASN A 1 83 ? 24.462 5.204 11.252 1.00 24.72 101 ASN A O 1
ATOM 662 N N A TYR A 1 84 ? 26.705 5.250 11.044 0.50 20.80 102 TYR A N 1
ATOM 663 N N B TYR A 1 84 ? 26.728 5.165 11.112 0.50 20.72 102 TYR A N 1
ATOM 664 C CA A TYR A 1 84 ? 26.905 5.924 12.277 0.50 21.41 102 TYR A CA 1
ATOM 665 C CA B TYR A 1 84 ? 27.054 5.775 12.423 0.50 21.64 102 TYR A CA 1
ATOM 666 C C A TYR A 1 84 ? 28.259 6.620 12.208 0.50 20.06 102 TYR A C 1
ATOM 667 C C B TYR A 1 84 ? 28.303 6.621 12.206 0.50 20.69 102 TYR A C 1
ATOM 668 O O A TYR A 1 84 ? 29.245 6.036 11.769 0.50 22.60 102 TYR A O 1
ATOM 669 O O B TYR A 1 84 ? 29.285 6.132 11.651 0.50 23.81 102 TYR A O 1
ATOM 686 N N . ARG A 1 85 ? 28.267 7.870 12.660 1.00 21.40 103 ARG A N 1
ATOM 687 C CA . ARG A 1 85 ? 29.398 8.796 12.521 1.00 21.59 103 ARG A CA 1
ATOM 688 C C . ARG A 1 85 ? 29.728 9.489 13.819 1.00 19.20 103 ARG A C 1
ATOM 689 O O . ARG A 1 85 ? 28.801 9.994 14.489 1.00 20.36 103 ARG A O 1
ATOM 697 N N . THR A 1 86 ? 31.033 9.639 14.095 1.00 18.90 104 THR A N 1
ATOM 698 C CA . THR A 1 86 ? 31.572 10.614 15.083 1.00 18.59 104 THR A CA 1
ATOM 699 C C . THR A 1 86 ? 32.579 11.489 14.344 1.00 19.42 104 THR A C 1
ATOM 700 O O . THR A 1 86 ? 33.325 10.971 13.469 1.00 19.94 104 THR A O 1
ATOM 704 N N . VAL A 1 87 ? 32.549 12.794 14.62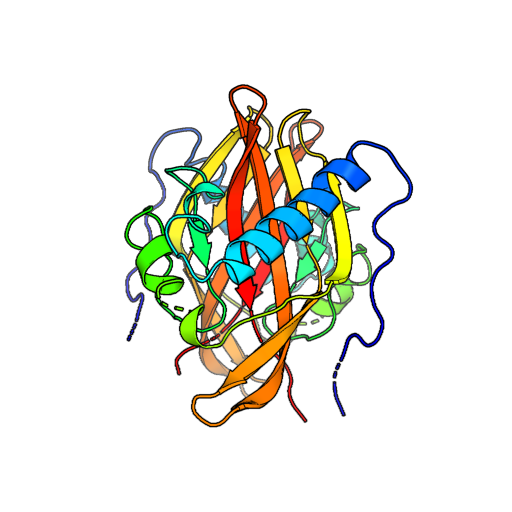8 1.00 20.03 105 VAL A N 1
ATOM 705 C CA . VAL A 1 87 ? 33.542 13.743 14.140 1.00 18.96 105 VAL A CA 1
ATOM 706 C C . VAL A 1 87 ? 34.207 14.461 15.292 1.00 21.69 105 VAL A C 1
ATOM 707 O O . VAL A 1 87 ? 33.524 15.046 16.127 1.00 19.20 105 VAL A O 1
ATOM 711 N N . ARG A 1 88 ? 35.537 14.405 15.318 1.00 19.40 106 ARG A N 1
ATOM 712 C CA . ARG A 1 88 ? 36.322 15.055 16.356 1.00 19.42 106 ARG A CA 1
ATOM 713 C C . ARG A 1 88 ? 37.339 15.964 15.684 1.00 18.53 106 ARG A C 1
ATOM 714 O O . ARG A 1 88 ? 38.062 15.513 14.793 1.00 21.31 106 ARG A O 1
ATOM 722 N N . LEU A 1 89 ? 37.379 17.209 16.114 1.00 19.93 107 LEU A N 1
ATOM 723 C CA . LEU A 1 89 ? 38.219 18.243 15.470 1.00 21.21 107 LEU A CA 1
ATOM 724 C C . LEU A 1 89 ? 39.448 18.410 16.349 1.00 23.58 107 LEU A C 1
ATOM 725 O O . LEU A 1 89 ? 39.322 18.613 17.564 1.00 25.64 107 LEU A O 1
ATOM 730 N N . LEU A 1 90 ? 40.627 18.279 15.762 1.00 27.23 108 LEU A N 1
ATOM 731 C CA . LEU A 1 90 ? 41.864 18.401 16.523 1.00 32.60 108 LEU A CA 1
ATOM 732 C C . LEU A 1 90 ? 42.405 19.826 16.376 1.00 32.59 108 LEU A C 1
ATOM 733 O O . LEU A 1 90 ? 42.152 20.673 17.236 1.00 36.02 108 LEU A O 1
ATOM 738 N N . ASP A 1 91 ? 43.100 20.106 15.274 1.00 37.66 109 ASP A N 1
ATOM 739 C CA . ASP A 1 91 ? 43.657 21.443 15.015 1.00 41.41 109 ASP A CA 1
ATOM 740 C C . ASP A 1 91 ? 42.516 22.342 14.509 1.00 42.42 109 ASP A C 1
ATOM 741 O O . ASP A 1 91 ? 41.344 22.150 14.885 1.00 43.90 109 ASP A O 1
ATOM 743 N N . ASP A 1 92 ? 42.871 23.324 13.678 1.00 39.29 110 ASP A N 1
ATOM 744 C CA . ASP A 1 92 ? 41.974 23.853 12.642 1.00 38.46 110 ASP A CA 1
ATOM 745 C C . ASP A 1 92 ? 42.230 23.037 11.351 1.00 37.93 110 ASP A C 1
ATOM 746 O O . ASP A 1 92 ? 41.469 23.115 10.364 1.00 38.89 110 ASP A O 1
ATOM 748 N N . ASP A 1 93 ? 43.312 22.256 11.374 1.00 31.84 111 ASP A N 1
ATOM 749 C CA . ASP A 1 93 ? 43.777 21.556 10.197 1.00 31.35 111 ASP A CA 1
ATOM 750 C C . ASP A 1 93 ? 43.930 20.037 10.404 1.00 26.64 111 ASP A C 1
ATOM 751 O O . ASP A 1 93 ? 44.621 19.388 9.634 1.00 22.30 111 ASP A O 1
ATOM 756 N N . SER A 1 94 ? 43.311 19.462 11.444 1.00 27.35 112 SER A N 1
ATOM 757 C CA . SER A 1 94 ? 43.180 18.012 11.479 1.00 26.53 112 SER A CA 1
ATOM 758 C C . SER A 1 94 ? 41.890 17.547 12.142 1.00 23.12 112 SER A C 1
ATOM 759 O O . SER A 1 94 ? 41.368 18.192 13.020 1.00 17.86 112 SER A O 1
ATOM 762 N N . ALA A 1 95 ? 41.373 16.425 11.664 1.00 19.77 113 ALA A N 1
ATOM 763 C CA . ALA A 1 95 ? 40.077 15.880 12.114 1.00 19.34 113 ALA A CA 1
ATOM 764 C C . ALA A 1 95 ? 39.990 14.383 11.997 1.00 20.55 113 ALA A C 1
ATOM 765 O O . ALA A 1 95 ? 40.669 13.776 11.168 1.00 20.05 113 ALA A O 1
ATOM 767 N N . VAL A 1 96 ? 39.120 13.774 12.812 1.00 19.47 114 VAL A N 1
ATOM 768 C CA . VAL A 1 96 ? 38.844 12.351 12.741 1.00 20.19 114 VAL A CA 1
ATOM 769 C C . VAL A 1 96 ? 37.355 12.100 12.544 1.00 19.04 114 VAL A C 1
ATOM 770 O O . VAL A 1 96 ? 36.525 12.584 13.334 1.00 19.45 114 VAL A O 1
ATOM 774 N N . ASP A 1 97 ? 37.045 11.395 11.454 1.00 17.07 115 ASP A N 1
ATOM 775 C CA . ASP A 1 97 ? 35.711 10.840 11.188 1.00 17.16 115 ASP A CA 1
ATOM 776 C C . ASP A 1 97 ? 35.760 9.297 11.378 1.00 18.81 115 ASP A C 1
ATOM 777 O O . ASP A 1 97 ? 36.527 8.600 10.698 1.00 18.09 115 ASP A O 1
ATOM 782 N N . ALA A 1 98 ? 34.988 8.796 12.324 1.00 19.65 116 ALA A N 1
ATOM 783 C CA . ALA A 1 98 ? 35.042 7.414 12.724 1.00 18.91 116 ALA A CA 1
ATOM 784 C C . ALA A 1 98 ? 33.633 6.924 12.987 1.00 20.87 116 ALA A C 1
ATOM 785 O O . ALA A 1 98 ? 32.798 7.643 13.543 1.00 18.93 116 ALA A O 1
ATOM 787 N N . GLY A 1 99 ? 33.380 5.690 12.599 1.00 19.37 117 GLY A N 1
ATOM 788 C CA . GLY A 1 99 ? 32.085 5.074 12.864 1.00 18.95 117 GLY A CA 1
ATOM 789 C C . GLY A 1 99 ? 31.923 3.755 12.161 1.00 19.15 117 GLY A C 1
ATOM 790 O O . GLY A 1 99 ? 32.858 2.937 12.118 1.00 19.22 117 GLY A O 1
ATOM 791 N N . VAL A 1 100 ? 30.740 3.556 11.608 1.00 19.11 118 VAL A N 1
ATOM 792 C CA . VAL A 1 100 ? 30.339 2.322 10.898 1.00 18.19 118 VAL A CA 1
ATOM 793 C C . VAL A 1 100 ? 29.775 2.717 9.568 1.00 18.52 118 VAL A C 1
ATOM 794 O O . VAL A 1 100 ? 28.917 3.586 9.469 1.00 18.07 118 VAL A O 1
ATOM 798 N N . TYR A 1 101 ? 30.225 2.010 8.544 1.00 17.33 119 TYR A N 1
ATOM 799 C CA . TYR A 1 101 ? 29.648 2.129 7.240 1.00 18.64 119 TYR A CA 1
ATOM 800 C C . TYR A 1 101 ? 29.391 0.753 6.613 1.00 18.67 119 TYR A C 1
ATOM 801 O O . TYR A 1 101 ? 29.913 -0.273 7.101 1.00 20.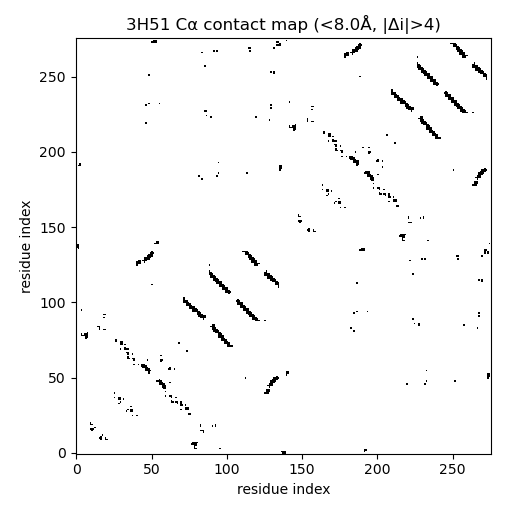07 119 TYR A O 1
ATOM 810 N N . THR A 1 102 ? 28.603 0.766 5.540 1.00 19.59 120 THR A N 1
ATOM 811 C CA . THR A 1 102 ? 28.218 -0.425 4.820 1.00 15.93 120 THR A CA 1
ATOM 812 C C . THR A 1 102 ? 28.550 -0.223 3.362 1.00 20.76 120 THR A C 1
ATOM 813 O O . THR A 1 102 ? 28.220 0.811 2.783 1.00 20.80 120 THR A O 1
ATOM 817 N N . PHE A 1 103 ? 29.224 -1.204 2.798 1.00 22.15 121 PHE A N 1
ATOM 818 C CA . PHE A 1 103 ? 29.474 -1.248 1.356 1.00 23.67 121 PHE A CA 1
ATOM 819 C C . PHE A 1 103 ? 28.581 -2.263 0.664 1.00 21.94 121 PHE A C 1
ATOM 820 O O . PHE A 1 103 ? 28.424 -3.395 1.109 1.00 21.18 121 PHE A O 1
ATOM 828 N N . THR A 1 104 ? 28.031 -1.841 -0.462 1.00 22.02 122 THR A N 1
ATOM 829 C CA . THR A 1 104 ? 27.374 -2.731 -1.379 1.00 24.14 122 THR A CA 1
ATOM 830 C C . THR A 1 104 ? 28.382 -3.061 -2.450 1.00 24.62 122 THR A C 1
ATOM 831 O O . THR A 1 104 ? 28.955 -2.170 -3.040 1.00 23.63 122 THR A O 1
ATOM 835 N N . LEU A 1 105 ? 28.643 -4.349 -2.618 1.00 24.93 123 LEU A N 1
ATOM 836 C CA . LEU A 1 105 ? 29.622 -4.845 -3.551 1.00 24.46 123 LEU A CA 1
ATOM 837 C C . LEU A 1 105 ? 28.865 -5.608 -4.640 1.00 26.80 123 LEU A C 1
ATOM 838 O O . LEU A 1 105 ? 27.772 -6.147 -4.406 1.00 26.86 123 LEU A O 1
ATOM 843 N N . THR A 1 106 ? 29.437 -5.609 -5.831 1.00 29.98 124 THR A N 1
ATOM 844 C CA . THR A 1 106 ? 28.842 -6.295 -6.978 1.00 31.18 124 THR A CA 1
ATOM 845 C C . THR A 1 106 ? 29.852 -7.278 -7.527 1.00 36.30 124 THR A C 1
ATOM 846 O O . THR A 1 106 ? 31.015 -6.924 -7.760 1.00 38.24 124 THR A O 1
ATOM 850 N N . ASP A 1 107 ? 29.429 -8.523 -7.715 1.00 39.58 125 ASP A N 1
ATOM 851 C CA . ASP A 1 107 ? 30.358 -9.574 -8.144 1.00 42.20 125 ASP A CA 1
ATOM 852 C C . ASP A 1 107 ? 30.433 -9.672 -9.674 1.00 41.87 125 ASP A C 1
ATOM 853 O O . ASP A 1 107 ? 29.738 -8.924 -10.382 1.00 39.26 125 ASP A O 1
ATOM 858 N N . LYS A 1 108 ? 31.286 -10.588 -10.151 1.00 42.82 126 LYS A N 1
ATOM 859 C CA . LYS A 1 108 ? 31.558 -10.791 -11.589 1.00 43.04 126 LYS A CA 1
ATOM 860 C C . LYS A 1 108 ? 30.295 -11.040 -12.420 1.00 42.52 126 LYS A C 1
ATOM 861 O O . LYS A 1 108 ? 30.202 -10.573 -13.562 1.00 42.71 126 LYS A O 1
ATOM 863 N N . ASN A 1 109 ? 29.337 -11.773 -11.841 1.00 42.25 127 ASN A N 1
ATOM 864 C CA . ASN A 1 109 ? 28.058 -12.085 -12.495 1.00 41.37 127 ASN A CA 1
ATOM 865 C C . ASN A 1 109 ? 26.868 -11.203 -12.067 1.00 41.29 127 ASN A C 1
ATOM 866 O O . ASN A 1 109 ? 25.717 -11.633 -12.199 1.00 42.83 127 ASN A O 1
ATOM 868 N N . GLY A 1 110 ? 27.139 -9.991 -11.567 1.00 40.84 128 GLY A N 1
ATOM 869 C CA . GLY A 1 110 ? 26.090 -9.011 -11.176 1.00 38.67 128 GLY A CA 1
ATOM 870 C C . GLY A 1 110 ? 25.473 -9.178 -9.786 1.00 36.63 128 GLY A C 1
ATOM 871 O O . GLY A 1 110 ? 24.543 -8.444 -9.400 1.00 35.24 128 GLY A O 1
ATOM 872 N N . LYS A 1 111 ? 25.981 -10.142 -9.027 1.00 33.51 129 LYS A N 1
ATOM 873 C CA . LYS A 1 111 ? 25.391 -10.485 -7.743 1.00 32.00 129 LYS A CA 1
ATOM 874 C C . LYS A 1 111 ? 25.889 -9.474 -6.704 1.00 32.09 129 LYS A C 1
ATOM 875 O O . LYS A 1 111 ? 27.085 -9.212 -6.631 1.00 33.19 129 LYS A O 1
ATOM 877 N N . LYS A 1 112 ? 24.971 -8.919 -5.915 1.00 30.78 130 LYS A N 1
ATOM 878 C CA . LYS A 1 112 ? 25.315 -7.932 -4.898 1.00 32.20 130 LYS A CA 1
ATOM 879 C C . LYS A 1 112 ? 25.322 -8.518 -3.503 1.00 30.21 130 LYS A C 1
ATOM 880 O O . LYS A 1 112 ? 24.657 -9.505 -3.211 1.00 27.12 130 LYS A O 1
ATOM 886 N N . SER A 1 113 ? 26.066 -7.859 -2.634 1.00 27.97 131 SER A N 1
ATOM 887 C CA . SER A 1 113 ? 26.163 -8.254 -1.260 1.00 26.57 131 SER A CA 1
ATOM 888 C C . SER A 1 113 ? 26.553 -6.989 -0.495 1.00 25.64 131 SER A C 1
ATOM 889 O O . SER A 1 113 ? 27.090 -6.072 -1.078 1.00 26.48 131 SER A O 1
ATOM 892 N N . ASP A 1 114 ? 26.235 -6.950 0.791 1.00 26.64 132 ASP A N 1
ATOM 893 C CA . ASP A 1 114 ? 26.536 -5.819 1.654 1.00 25.61 132 ASP A CA 1
ATOM 894 C C . ASP A 1 114 ? 27.471 -6.308 2.700 1.00 25.34 132 ASP A C 1
ATOM 895 O O . ASP A 1 114 ? 27.201 -7.356 3.297 1.00 26.73 132 ASP A O 1
ATOM 900 N N . VAL A 1 115 ? 28.501 -5.503 2.982 1.00 25.82 133 VAL A N 1
ATOM 901 C CA . VAL A 1 115 ? 29.394 -5.706 4.096 1.00 22.56 133 VAL A CA 1
ATOM 902 C C . VAL A 1 115 ? 29.462 -4.470 5.030 1.00 19.98 133 VAL A C 1
ATOM 903 O O . VAL A 1 115 ? 29.753 -3.374 4.597 1.00 18.60 133 VAL A O 1
ATOM 907 N N . GLN A 1 116 ? 29.170 -4.689 6.300 1.00 19.62 134 GLN A N 1
ATOM 908 C CA . GLN A 1 116 ? 29.260 -3.633 7.291 1.00 17.21 134 GLN A CA 1
ATOM 909 C C . GLN A 1 116 ? 30.642 -3.687 7.946 1.00 15.97 134 GLN A C 1
ATOM 910 O O . GLN A 1 116 ? 31.195 -4.747 8.188 1.00 18.07 134 GLN A O 1
ATOM 916 N N . ALA A 1 117 ? 31.215 -2.516 8.194 1.00 19.00 135 ALA A N 1
ATOM 917 C CA . ALA A 1 117 ? 32.609 -2.396 8.703 1.00 18.96 135 ALA A CA 1
ATOM 918 C C . ALA A 1 117 ? 32.727 -1.144 9.563 1.00 19.35 135 ALA A C 1
ATOM 919 O O . ALA A 1 117 ? 31.929 -0.213 9.424 1.00 19.20 135 ALA A O 1
ATOM 921 N N . ARG A 1 118 ? 33.675 -1.162 10.499 1.00 16.69 136 ARG A N 1
ATOM 922 C CA . ARG A 1 118 ? 34.039 0.032 11.252 1.00 18.70 136 ARG A CA 1
ATOM 923 C C . ARG A 1 118 ? 35.083 0.806 10.428 1.00 17.71 136 ARG A C 1
ATOM 924 O O . ARG A 1 118 ? 35.888 0.196 9.644 1.00 17.38 136 ARG A O 1
ATOM 932 N N . TYR A 1 119 ? 35.119 2.124 10.628 1.00 18.54 137 TYR A N 1
ATOM 933 C CA . TYR A 1 119 ? 36.098 2.983 10.003 1.00 17.53 137 TYR A CA 1
ATOM 934 C C . TYR A 1 119 ? 36.669 4.054 10.920 1.00 19.11 137 TYR A C 1
ATOM 935 O O . TYR A 1 119 ? 36.001 4.575 11.785 1.00 16.64 137 TYR A O 1
ATOM 944 N N . THR A 1 120 ? 37.902 4.414 10.615 1.00 20.68 138 THR A N 1
ATOM 945 C CA . THR A 1 120 ? 38.498 5.663 11.022 1.00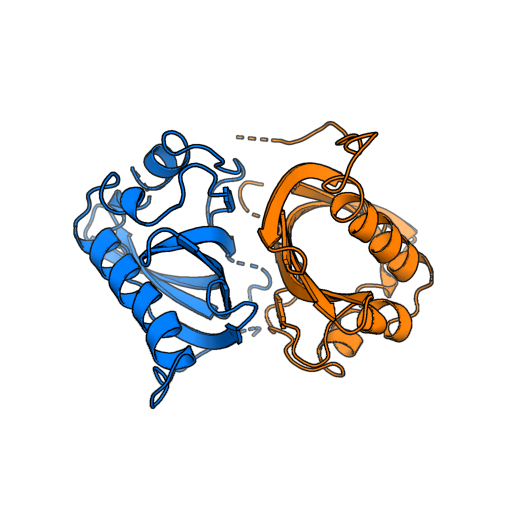 19.36 138 THR A CA 1
ATOM 946 C C . THR A 1 120 ? 39.133 6.287 9.795 1.00 17.09 138 THR A C 1
ATOM 947 O O . THR A 1 120 ? 39.956 5.628 9.156 1.00 19.02 138 THR A O 1
ATOM 951 N N . PHE A 1 121 ? 38.747 7.522 9.505 1.00 17.93 139 PHE A N 1
ATOM 952 C CA . PHE A 1 121 ? 39.547 8.444 8.646 1.00 17.32 139 PHE A CA 1
ATOM 953 C C . PHE A 1 121 ? 40.169 9.568 9.510 1.00 18.11 139 PHE A C 1
ATOM 954 O O . PHE A 1 121 ? 39.473 10.252 10.218 1.00 18.49 139 PHE A O 1
ATOM 962 N N . VAL A 1 122 ? 41.476 9.741 9.445 1.00 17.95 140 VAL A N 1
ATOM 963 C CA . VAL A 1 122 ? 42.165 10.868 10.062 1.00 16.87 140 VAL A CA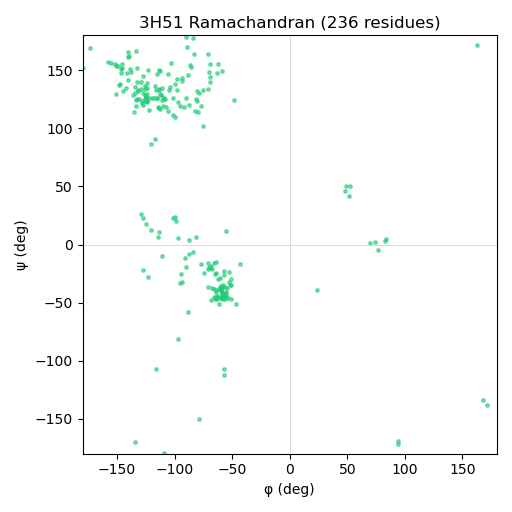 1
ATOM 964 C C . VAL A 1 122 ? 42.624 11.718 8.877 1.00 18.34 140 VAL A C 1
ATOM 965 O O . VAL A 1 122 ? 43.352 11.223 7.950 1.00 17.41 140 VAL A O 1
ATOM 969 N N . TYR A 1 123 ? 42.095 12.943 8.888 1.00 17.44 141 TYR A N 1
ATOM 970 C CA . TYR A 1 123 ? 42.424 13.931 7.876 1.00 17.81 141 TYR A CA 1
ATOM 971 C C . TYR A 1 123 ? 43.379 15.039 8.405 1.00 19.33 141 TYR A C 1
ATOM 972 O O . TYR A 1 123 ? 43.301 15.514 9.562 1.00 19.23 141 TYR A O 1
ATOM 981 N N . GLU A 1 124 ? 44.241 15.519 7.509 1.00 20.31 142 GLU A N 1
ATOM 982 C CA . GLU A 1 124 ? 45.123 16.615 7.841 1.00 24.45 142 GLU A CA 1
ATOM 983 C C . GLU A 1 124 ? 44.988 17.599 6.686 1.00 23.25 142 GLU A C 1
ATOM 984 O O . GLU A 1 124 ? 45.040 17.174 5.562 1.00 20.90 142 GLU A O 1
ATOM 990 N N . LYS A 1 125 ? 44.788 18.885 6.973 1.00 28.89 143 LYS A N 1
ATOM 991 C CA . LYS A 1 125 ? 44.692 19.895 5.906 1.00 31.16 143 LYS A CA 1
ATOM 992 C C . LYS A 1 125 ? 46.073 20.496 5.639 1.00 29.91 143 LYS A C 1
ATOM 993 O O . LYS A 1 125 ? 46.678 21.077 6.544 1.00 30.14 143 LYS A O 1
ATOM 999 N N . ARG A 1 126 ? 46.571 20.319 4.422 1.00 30.99 144 ARG A N 1
ATOM 1000 C CA . ARG A 1 126 ? 47.863 20.895 4.003 1.00 35.35 144 ARG A CA 1
ATOM 1001 C C . ARG A 1 126 ? 47.667 21.705 2.742 1.00 34.91 144 ARG A C 1
ATOM 1002 O O . ARG A 1 126 ? 47.046 21.227 1.792 1.00 34.76 144 ARG A O 1
ATOM 1010 N N . ASP A 1 127 ? 48.232 22.909 2.713 1.00 37.25 145 ASP A N 1
ATOM 1011 C CA . ASP A 1 127 ? 48.033 23.826 1.586 1.00 38.10 145 ASP A CA 1
ATOM 1012 C C . ASP A 1 127 ? 46.556 23.983 1.310 1.00 36.59 145 ASP A C 1
ATOM 1013 O O . ASP A 1 127 ? 46.124 23.969 0.152 1.00 36.35 145 ASP A O 1
ATOM 1018 N N . GLY A 1 128 ? 45.798 24.102 2.400 1.00 34.21 146 GLY A N 1
ATOM 1019 C CA . GLY A 1 128 ? 44.360 24.306 2.362 1.00 34.96 146 GLY A CA 1
ATOM 1020 C C . GLY A 1 128 ? 43.511 23.142 1.895 1.00 35.93 146 GLY A C 1
ATOM 1021 O O . GLY A 1 128 ? 42.288 23.269 1.840 1.00 38.24 146 GLY A O 1
ATOM 1022 N N . LYS A 1 129 ? 44.143 22.004 1.583 1.00 34.86 147 LYS A N 1
ATOM 1023 C CA . LYS A 1 129 ? 43.439 20.843 1.093 1.00 31.45 147 LYS A CA 1
ATOM 1024 C C . LYS A 1 129 ? 43.523 19.682 2.118 1.00 30.21 147 LYS A C 1
ATOM 1025 O O . LYS A 1 129 ? 44.594 19.381 2.673 1.00 26.81 147 LYS A O 1
ATOM 1028 N N . TRP A 1 130 ? 42.377 19.069 2.382 1.00 27.18 148 TRP A N 1
ATOM 1029 C CA . TRP A 1 130 ? 42.322 17.893 3.243 1.00 25.51 148 TRP A CA 1
ATOM 1030 C C . TRP A 1 130 ? 42.834 16.640 2.538 1.00 25.64 148 TRP A C 1
ATOM 1031 O O . TRP A 1 130 ? 42.446 16.354 1.404 1.00 26.19 148 TRP A O 1
ATOM 1042 N N . LEU A 1 131 ? 43.694 15.886 3.225 1.00 23.44 149 LEU A N 1
ATOM 1043 C CA . LEU A 1 131 ? 44.173 14.595 2.740 1.00 20.63 149 LEU A CA 1
ATOM 1044 C C . LEU A 1 131 ? 44.068 13.577 3.894 1.00 20.51 149 LEU A C 1
ATOM 1045 O O . LEU A 1 131 ? 44.212 13.940 5.078 1.00 20.35 149 LEU A O 1
ATOM 1050 N N . ILE A 1 132 ? 43.887 12.315 3.514 1.00 20.40 150 ILE A N 1
ATOM 1051 C CA . ILE A 1 132 ? 43.837 11.209 4.502 1.00 18.02 150 ILE A CA 1
ATOM 1052 C C . ILE A 1 132 ? 45.245 10.828 4.993 1.00 19.10 150 ILE A C 1
ATOM 1053 O O . ILE A 1 132 ? 46.080 10.416 4.210 1.00 18.55 150 ILE A O 1
ATOM 1058 N N . ILE A 1 133 ? 45.495 10.961 6.302 1.00 17.01 151 ILE A N 1
ATOM 1059 C CA . ILE A 1 133 ? 46.728 10.468 6.910 1.00 18.44 151 ILE A CA 1
ATOM 1060 C C . ILE A 1 133 ? 46.632 9.062 7.509 1.00 18.10 151 ILE A C 1
ATOM 1061 O O . ILE A 1 133 ? 47.617 8.349 7.594 1.00 18.96 151 ILE A O 1
ATOM 1066 N N . ASN A 1 134 ? 45.426 8.658 7.889 1.00 17.79 152 ASN A N 1
ATOM 1067 C CA . ASN A 1 134 ? 45.141 7.303 8.368 1.00 17.62 152 ASN A CA 1
ATOM 1068 C C . ASN A 1 134 ? 43.757 6.918 7.885 1.00 18.61 152 ASN A C 1
ATOM 1069 O O . ASN A 1 134 ? 42.774 7.683 8.074 1.00 19.38 152 ASN A O 1
ATOM 1074 N N . HIS A 1 135 ? 43.654 5.719 7.326 1.00 19.94 153 HIS A N 1
ATOM 1075 C CA . HIS A 1 135 ? 42.308 5.086 7.111 1.00 18.38 153 HIS A CA 1
ATOM 1076 C C . HIS A 1 135 ? 42.420 3.632 7.599 1.00 19.48 153 HIS A C 1
ATOM 1077 O O . HIS A 1 135 ? 43.269 2.861 7.106 1.00 18.87 153 HIS A O 1
ATOM 1084 N N . HIS A 1 136 ? 41.622 3.283 8.599 1.00 17.45 154 HIS A N 1
ATOM 1085 C CA . HIS A 1 136 ? 41.564 1.964 9.146 1.00 17.16 154 HIS A CA 1
ATOM 1086 C C . HIS A 1 136 ? 40.122 1.518 8.882 1.00 18.73 154 HIS A C 1
ATOM 1087 O O . HIS A 1 136 ? 39.175 2.253 9.211 1.00 20.30 154 HIS A O 1
ATOM 1094 N N . SER A 1 137 ? 39.964 0.364 8.246 1.00 17.66 155 SER A N 1
ATOM 1095 C CA . SER A 1 137 ? 38.617 -0.151 7.879 1.00 16.14 155 SER A CA 1
ATOM 1096 C C . SER A 1 137 ? 38.606 -1.632 8.270 1.00 15.71 155 SER A C 1
ATOM 1097 O O . SER A 1 137 ? 39.574 -2.402 7.962 1.00 19.29 155 SER A O 1
ATOM 1100 N N . SER A 1 138 ? 37.575 -2.086 9.003 1.00 18.88 156 SER A N 1
ATOM 1101 C CA . SER A 1 138 ? 37.613 -3.412 9.547 1.00 16.00 156 SER A CA 1
ATOM 1102 C C . SER A 1 138 ? 36.219 -4.049 9.620 1.00 18.92 156 SER A C 1
ATOM 1103 O O . SER A 1 138 ? 35.241 -3.400 10.021 1.00 18.84 156 SER A O 1
ATOM 1106 N N . ALA A 1 139 ? 36.158 -5.320 9.267 1.00 19.14 157 ALA A N 1
ATOM 1107 C CA . ALA A 1 139 ? 34.925 -6.081 9.392 1.00 17.89 157 ALA A CA 1
ATOM 1108 C C . ALA A 1 139 ? 34.389 -6.076 10.811 1.00 15.54 157 ALA A C 1
ATOM 1109 O O . ALA A 1 139 ? 35.130 -5.869 11.790 1.00 17.99 157 ALA A O 1
ATOM 1127 N N . PRO A 1 141 ? 33.620 -7.501 14.126 1.00 16.67 159 PRO A N 1
ATOM 1128 C CA . PRO A 1 141 ? 34.278 -8.681 14.737 1.00 22.63 159 PRO A CA 1
ATOM 1129 C C . PRO A 1 141 ? 33.389 -9.842 15.149 1.00 21.47 159 PRO A C 1
ATOM 1130 O O . PRO A 1 141 ? 33.894 -10.986 15.215 1.00 21.52 159 PRO A O 1
ATOM 1134 N N . GLU A 1 142 ? 32.131 -9.571 15.472 1.00 19.72 160 GLU A N 1
ATOM 1135 C CA . GLU A 1 142 ? 31.177 -10.605 15.904 1.00 21.99 160 GLU A CA 1
ATOM 1136 C C . GLU A 1 142 ? 30.191 -10.928 14.785 1.00 24.78 160 GLU A C 1
ATOM 1137 O O . GLU A 1 142 ? 29.619 -10.038 14.147 1.00 25.04 160 GLU A O 1
ATOM 1143 N N . VAL A 1 143 ? 30.005 -12.227 14.559 1.00 28.90 161 VAL A N 1
ATOM 1144 C CA . VAL A 1 143 ? 29.049 -12.761 13.571 1.00 32.26 161 VAL A CA 1
ATOM 1145 C C . VAL A 1 143 ? 28.121 -13.788 14.253 1.00 32.02 161 VAL A C 1
ATOM 1146 O O . VAL A 1 143 ? 28.548 -14.481 15.191 1.00 29.44 161 VAL A O 1
ATOM 1150 N N . ASP A 1 144 ? 26.850 -13.821 13.824 1.00 36.96 162 ASP A N 1
ATOM 1151 C CA . ASP A 1 144 ? 25.815 -14.866 14.179 1.00 40.74 162 ASP A CA 1
ATOM 1152 C C . ASP A 1 144 ? 24.844 -14.544 15.331 1.00 44.33 162 ASP A C 1
ATOM 1153 O O . ASP A 1 144 ? 23.757 -15.159 15.422 1.00 47.20 162 ASP A O 1
ATOM 1158 N N . VAL B 1 4 ? 50.220 -13.831 1.467 1.00 31.53 22 VAL B N 1
ATOM 1159 C CA . VAL B 1 4 ? 49.689 -13.165 2.735 1.00 35.07 22 VAL B CA 1
ATOM 1160 C C . VAL B 1 4 ? 50.776 -12.588 3.656 1.00 38.77 22 VAL B C 1
ATOM 1161 O O . VAL B 1 4 ? 51.724 -13.290 4.043 1.00 40.98 22 VAL B O 1
ATOM 1173 N N . HIS B 1 6 ? 52.458 -11.418 6.993 1.00 41.34 24 HIS B N 1
ATOM 1174 C CA . HIS B 1 6 ? 52.478 -11.529 8.440 1.00 40.98 24 HIS B CA 1
ATOM 1175 C C . HIS B 1 6 ? 53.571 -10.622 9.002 1.00 37.57 24 HIS B C 1
ATOM 1176 O O . HIS B 1 6 ? 54.526 -10.275 8.315 1.00 40.44 24 HIS B O 1
ATOM 1183 N N . TYR B 1 7 ? 53.357 -10.164 10.226 1.00 31.58 25 TYR B N 1
ATOM 1184 C CA . TYR B 1 7 ? 54.302 -9.274 10.900 1.00 27.78 25 TYR B CA 1
ATOM 1185 C C . TYR B 1 7 ? 54.792 -10.058 12.094 1.00 27.96 25 TYR B C 1
ATOM 1186 O O . TYR B 1 7 ? 54.045 -10.301 13.029 1.00 27.94 25 TYR B O 1
ATOM 1195 N N A THR B 1 8 ? 56.054 -10.479 12.080 0.50 28.09 26 THR B N 1
ATOM 1196 N N B THR B 1 8 ? 56.071 -10.425 12.058 0.50 27.13 26 THR B N 1
ATOM 1197 C CA A THR B 1 8 ? 56.548 -11.383 13.132 0.50 29.38 26 THR B CA 1
ATOM 1198 C CA B THR B 1 8 ? 56.640 -11.414 12.972 0.50 27.18 26 THR B CA 1
ATOM 1199 C C A THR B 1 8 ? 57.565 -10.778 14.127 0.50 30.27 26 THR B C 1
ATOM 1200 C C B THR B 1 8 ? 57.658 -10.853 14.007 0.50 29.38 26 THR B C 1
ATOM 1201 O O A THR B 1 8 ? 57.792 -11.337 15.214 0.50 32.45 26 THR B O 1
ATOM 1202 O O B THR B 1 8 ? 57.986 -11.526 14.991 0.50 31.01 26 THR B O 1
ATOM 1209 N N . ASP B 1 9 ? 58.160 -9.642 13.789 1.00 26.56 27 ASP B N 1
ATOM 1210 C CA . ASP B 1 9 ? 59.170 -9.075 14.676 1.00 26.41 27 ASP B CA 1
ATOM 1211 C C . ASP B 1 9 ? 58.563 -8.037 15.603 1.00 24.29 27 ASP B C 1
ATOM 1212 O O . ASP B 1 9 ? 57.335 -7.862 15.652 1.00 23.48 27 ASP B O 1
ATOM 1217 N N . LYS B 1 10 ? 59.418 -7.426 16.410 1.00 17.54 28 LYS B N 1
ATOM 1218 C CA . LYS B 1 10 ? 59.026 -6.430 17.358 1.00 18.88 28 LYS B CA 1
ATOM 1219 C C . LYS B 1 10 ? 59.584 -5.051 16.969 1.00 21.52 28 LYS B C 1
ATOM 1220 O O . LYS B 1 10 ? 60.776 -4.930 16.756 1.00 21.47 28 LYS B O 1
ATOM 1225 N N . ALA B 1 11 ? 58.720 -4.021 16.934 1.00 16.58 29 ALA B N 1
ATOM 1226 C CA . ALA B 1 11 ? 59.142 -2.678 16.520 1.00 18.08 29 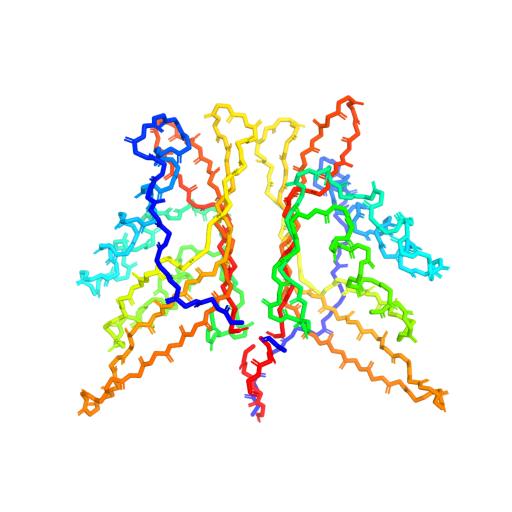ALA B CA 1
ATOM 1227 C C . ALA B 1 11 ? 59.843 -1.946 17.651 1.00 17.67 29 ALA B C 1
ATOM 1228 O O . ALA B 1 11 ? 59.211 -1.586 18.643 1.00 18.16 29 ALA B O 1
ATOM 1230 N N . ALA B 1 12 ? 61.137 -1.670 17.470 1.00 22.78 30 ALA B N 1
ATOM 1231 C CA . ALA B 1 12 ? 61.874 -0.857 18.417 1.00 22.87 30 ALA B CA 1
ATOM 1232 C C . ALA B 1 12 ? 61.308 0.580 18.487 1.00 23.36 30 ALA B C 1
ATOM 1233 O O . ALA B 1 12 ? 60.847 1.125 17.485 1.00 24.30 30 ALA B O 1
ATOM 1235 N N A LEU B 1 13 ? 61.405 1.192 19.669 0.50 27.49 31 LEU B N 1
ATOM 1236 N N B LEU B 1 13 ? 61.339 1.187 19.673 0.50 28.16 31 LEU B N 1
ATOM 1237 C CA A LEU B 1 13 ? 61.107 2.614 19.838 0.50 27.70 31 LEU B CA 1
ATOM 1238 C CA B LEU B 1 13 ? 60.984 2.600 19.801 0.50 29.25 31 LEU B CA 1
ATOM 1239 C C A LEU B 1 13 ? 61.988 3.436 18.930 0.50 29.29 31 LEU B C 1
ATOM 1240 C C B LEU B 1 13 ? 61.942 3.434 18.981 0.50 30.00 31 LEU B C 1
ATOM 1241 O O A LEU B 1 13 ? 63.143 3.067 18.653 0.50 31.12 31 LEU B O 1
ATOM 1242 O O B LEU B 1 13 ? 63.115 3.066 18.819 0.50 32.94 31 LEU B O 1
ATOM 1251 N N . PRO B 1 14 ? 61.454 4.551 18.425 1.00 29.59 32 PRO B N 1
ATOM 1252 C CA . PRO B 1 14 ? 62.429 5.454 17.897 1.00 31.04 32 PRO B CA 1
ATOM 1253 C C . PRO B 1 14 ? 63.325 5.837 19.155 1.00 33.15 32 PRO B C 1
ATOM 1254 O O . PRO B 1 14 ? 62.835 6.579 19.976 1.00 38.59 32 PRO B O 1
ATOM 1258 N N . ALA B 1 15 ? 64.523 5.224 19.373 1.00 32.49 33 ALA B N 1
ATOM 1259 C CA . ALA B 1 15 ? 65.394 5.463 20.633 1.00 29.42 33 ALA B CA 1
ATOM 1260 C C . ALA B 1 15 ? 65.566 6.903 21.120 1.00 30.05 33 ALA B C 1
ATOM 1261 O O . ALA B 1 15 ? 65.964 7.124 22.285 1.00 25.53 33 ALA B O 1
ATOM 1263 N N . ASP B 1 16 ? 65.240 7.846 20.224 1.00 30.06 34 ASP B N 1
ATOM 1264 C CA . ASP B 1 16 ? 65.458 9.275 20.390 1.00 30.47 34 ASP B CA 1
ATOM 1265 C C . ASP B 1 16 ? 64.311 10.032 19.706 1.00 27.66 34 ASP B C 1
ATOM 1266 O O . ASP B 1 16 ? 63.691 9.518 18.726 1.00 25.15 34 ASP B O 1
ATOM 1271 N N . GLY B 1 17 ? 64.013 11.227 20.225 1.00 27.59 35 GLY B N 1
ATOM 1272 C CA . GLY B 1 17 ? 63.088 12.189 19.576 1.00 32.60 35 GLY B CA 1
ATOM 1273 C C . GLY B 1 17 ? 61.630 12.184 19.993 1.00 37.65 35 GLY B C 1
ATOM 1274 O O . GLY B 1 17 ? 61.254 11.473 20.915 1.00 42.13 35 GLY B O 1
ATOM 1275 N N . GLU B 1 18 ? 60.790 12.947 19.273 1.00 39.25 36 GLU B N 1
ATOM 1276 C CA . GLU B 1 18 ? 59.370 13.198 19.626 1.00 34.65 36 GLU B CA 1
ATOM 1277 C C . GLU B 1 18 ? 58.354 12.182 19.043 1.00 35.16 36 GLU B C 1
ATOM 1278 O O . GLU B 1 18 ? 57.179 12.056 19.511 1.00 36.23 36 GLU B O 1
ATOM 1280 N N . ALA B 1 19 ? 58.792 11.476 18.001 1.00 30.12 37 ALA B N 1
ATOM 1281 C CA . ALA B 1 19 ? 58.145 10.241 17.593 1.00 27.78 37 ALA B CA 1
ATOM 1282 C C . ALA B 1 19 ? 58.279 9.257 18.732 1.00 25.55 37 ALA B C 1
ATOM 1283 O O . ALA B 1 19 ? 57.396 8.425 18.946 1.00 26.05 37 ALA B O 1
ATOM 1285 N N . ARG B 1 20 ? 59.355 9.373 19.508 1.00 21.79 38 ARG B N 1
ATOM 1286 C CA . ARG B 1 20 ? 59.553 8.453 20.614 1.00 23.05 38 ARG B CA 1
ATOM 1287 C C . ARG B 1 20 ? 58.478 8.689 21.671 1.00 21.21 38 ARG B C 1
ATOM 1288 O O . ARG B 1 20 ? 57.877 7.730 22.174 1.00 22.05 38 ARG B O 1
ATOM 1296 N N A GLU B 1 21 ? 58.249 9.969 21.994 0.50 23.58 39 GLU B N 1
ATOM 1297 N N B GLU B 1 21 ? 58.215 9.947 22.012 0.50 23.80 39 GLU B N 1
ATOM 1298 C CA A GLU B 1 21 ? 57.206 10.365 22.962 0.50 22.92 39 GLU B CA 1
ATOM 1299 C CA B GLU B 1 21 ? 57.212 10.213 23.054 0.50 22.90 39 GLU B CA 1
ATOM 1300 C C A GLU B 1 21 ? 55.848 9.734 22.619 0.50 22.00 39 GLU B C 1
ATOM 1301 C C B GLU B 1 21 ? 55.778 9.805 22.649 0.50 22.03 39 GLU B C 1
ATOM 1302 O O A GLU B 1 21 ? 55.212 9.094 23.468 0.50 21.28 39 GLU B O 1
ATOM 1303 O O B GLU B 1 21 ? 55.010 9.363 23.499 0.50 21.58 39 GLU B O 1
ATOM 1314 N N . VAL B 1 22 ? 55.431 9.915 21.370 1.00 21.27 40 VAL B N 1
ATOM 1315 C CA . VAL B 1 22 ? 54.160 9.384 20.898 1.00 19.79 40 VAL B CA 1
ATOM 1316 C C . VAL B 1 22 ? 54.177 7.845 20.953 1.00 17.38 40 VAL B C 1
ATOM 1317 O O . VAL B 1 22 ? 53.249 7.225 21.487 1.00 19.07 40 VAL B O 1
ATOM 1321 N N . ALA B 1 23 ? 55.236 7.222 20.407 1.00 18.38 41 ALA B N 1
ATOM 1322 C CA . ALA B 1 23 ? 55.368 5.787 20.416 1.00 20.07 41 ALA B CA 1
ATOM 1323 C C . ALA B 1 23 ? 55.351 5.167 21.827 1.00 20.21 41 ALA B C 1
ATOM 1324 O O . ALA B 1 23 ? 54.767 4.122 22.062 1.00 18.88 41 ALA B O 1
ATOM 1326 N N . ALA B 1 24 ? 55.937 5.855 22.791 1.00 18.88 42 ALA B N 1
ATOM 1327 C CA . ALA B 1 24 ? 56.009 5.350 24.181 1.00 22.31 42 ALA B CA 1
ATOM 1328 C C . ALA B 1 24 ? 54.643 5.334 24.885 1.00 21.80 42 ALA B C 1
ATOM 1329 O O . ALA B 1 24 ? 54.444 4.629 25.886 1.00 22.19 42 ALA B O 1
ATOM 1331 N N . LEU B 1 25 ? 53.706 6.121 24.373 1.00 19.97 43 LEU B N 1
ATOM 1332 C CA . LEU B 1 25 ? 52.397 6.192 24.962 1.00 21.22 43 LEU B CA 1
ATOM 1333 C C . LEU B 1 25 ? 51.764 4.813 24.979 1.00 21.06 43 LEU B C 1
ATOM 1334 O O . LEU B 1 25 ? 51.010 4.510 25.892 1.00 20.84 43 LEU B O 1
ATOM 1339 N N . PHE B 1 26 ? 52.025 3.983 23.963 1.00 20.61 44 PHE B N 1
ATOM 1340 C CA . PHE B 1 26 ? 51.478 2.598 23.930 1.00 19.19 44 PHE B CA 1
ATOM 1341 C C . PHE B 1 26 ? 51.976 1.784 25.138 1.00 20.66 44 PHE B C 1
ATOM 1342 O O . PHE B 1 26 ? 51.257 0.964 25.711 1.00 20.72 44 PHE B O 1
ATOM 1350 N N . ASP B 1 27 ? 53.214 2.025 25.514 1.00 18.97 45 ASP B N 1
ATOM 1351 C CA . ASP B 1 27 ? 53.792 1.317 26.665 1.00 20.81 45 ASP B CA 1
ATOM 1352 C C . ASP B 1 27 ? 53.019 1.618 27.940 1.00 18.78 45 ASP B C 1
ATOM 1353 O O . ASP B 1 27 ? 52.777 0.737 28.784 1.00 23.30 45 ASP B O 1
ATOM 1358 N N . THR B 1 28 ? 52.608 2.862 28.059 1.00 21.16 46 THR B N 1
ATOM 1359 C CA . THR B 1 28 ? 51.874 3.325 29.248 1.00 21.78 46 THR B CA 1
ATOM 1360 C C . THR B 1 28 ? 50.477 2.724 29.253 1.00 20.57 46 THR B C 1
ATOM 1361 O O . THR B 1 28 ? 49.959 2.319 30.303 1.00 20.44 46 THR B O 1
ATOM 1365 N N . TRP B 1 29 ? 49.895 2.598 28.058 1.00 21.84 47 TRP B N 1
ATOM 1366 C CA . TRP B 1 29 ? 48.581 1.980 27.835 1.00 19.81 47 TRP B CA 1
ATOM 1367 C C . TRP B 1 29 ? 48.585 0.467 28.101 1.00 20.20 47 TRP B C 1
ATOM 1368 O O . TRP B 1 29 ? 47.741 -0.081 28.819 1.00 19.72 47 TRP B O 1
ATOM 1379 N N . ASN B 1 30 ? 49.573 -0.216 27.542 1.00 20.88 48 ASN B N 1
ATOM 1380 C CA . ASN B 1 30 ? 49.802 -1.605 27.845 1.00 20.32 48 ASN B CA 1
ATOM 1381 C C . ASN B 1 30 ? 49.934 -1.839 29.339 1.00 20.09 48 ASN B C 1
ATOM 1382 O O . ASN B 1 30 ? 49.330 -2.759 29.851 1.00 20.74 48 ASN B O 1
ATOM 1387 N N . ALA B 1 31 ? 50.711 -0.999 30.030 1.00 17.07 49 ALA B N 1
ATOM 1388 C CA . ALA B 1 31 ? 50.851 -1.058 31.496 1.00 18.84 49 ALA B CA 1
ATOM 1389 C C . ALA B 1 31 ? 49.542 -0.865 32.223 1.00 17.95 49 ALA B C 1
ATOM 1390 O O . ALA B 1 31 ? 49.283 -1.519 33.242 1.00 20.96 49 ALA B O 1
ATOM 1392 N N . ALA B 1 32 ? 48.706 0.045 31.727 1.00 17.80 50 ALA B N 1
ATOM 1393 C CA . ALA B 1 32 ? 47.373 0.224 32.297 1.00 18.48 50 ALA B CA 1
ATOM 1394 C C . ALA B 1 32 ? 46.553 -1.070 32.206 1.00 19.74 50 ALA B C 1
ATOM 1395 O O . ALA B 1 32 ? 45.867 -1.457 33.164 1.00 21.44 50 ALA B O 1
ATOM 1397 N N . LEU B 1 33 ? 46.679 -1.787 31.077 1.00 19.48 51 LEU B N 1
ATOM 1398 C CA . LEU B 1 33 ? 45.953 -3.057 30.897 1.00 17.27 51 LEU B CA 1
ATOM 1399 C C . LEU B 1 33 ? 46.344 -4.005 32.009 1.00 18.12 51 LEU B C 1
ATOM 1400 O O . LEU B 1 33 ? 45.502 -4.695 32.532 1.00 21.14 51 LEU B O 1
ATOM 1405 N N . ALA B 1 34 ? 47.640 -4.042 32.323 1.00 18.57 52 ALA B N 1
ATOM 1406 C CA . ALA B 1 34 ? 48.210 -5.031 33.237 1.00 19.19 52 ALA B CA 1
ATOM 1407 C C . ALA B 1 34 ? 47.725 -4.803 34.650 1.00 20.29 52 ALA B C 1
ATOM 1408 O O . ALA B 1 34 ? 47.800 -5.701 35.465 1.00 21.18 52 ALA B O 1
ATOM 1410 N N . THR B 1 35 ? 47.222 -3.618 34.940 1.00 20.14 53 THR B N 1
ATOM 1411 C CA . THR B 1 35 ? 46.623 -3.358 36.255 1.00 20.12 53 THR B CA 1
ATOM 1412 C C . THR B 1 35 ? 45.288 -4.100 36.474 1.00 21.57 53 THR B C 1
ATOM 1413 O O . THR B 1 35 ? 44.881 -4.308 37.623 1.00 24.81 53 THR B O 1
ATOM 1417 N N . GLY B 1 36 ? 44.657 -4.528 35.393 1.00 23.56 54 GLY B N 1
ATOM 1418 C CA . GLY B 1 36 ? 43.315 -5.107 35.392 1.00 21.41 54 GLY B CA 1
ATOM 1419 C C . GLY B 1 36 ? 42.189 -4.132 35.761 1.00 19.97 54 GLY B C 1
ATOM 1420 O O . GLY B 1 36 ? 41.035 -4.561 35.978 1.00 21.96 54 GLY B O 1
ATOM 1421 N N A ASN B 1 37 ? 42.510 -2.842 35.817 0.50 18.06 55 ASN B N 1
ATOM 1422 N N B ASN B 1 37 ? 42.520 -2.843 35.856 0.50 20.22 55 ASN B N 1
ATOM 1423 C CA A ASN B 1 37 ? 41.572 -1.815 36.261 0.50 18.56 55 ASN B CA 1
ATOM 1424 C CA B ASN B 1 37 ? 41.580 -1.803 36.284 0.50 21.89 55 ASN B CA 1
ATOM 1425 C C A ASN B 1 37 ? 41.044 -1.023 35.073 0.50 18.35 55 ASN B C 1
ATOM 1426 C C B ASN B 1 37 ? 41.047 -1.030 35.079 0.50 20.32 55 ASN B C 1
ATOM 1427 O O A ASN B 1 37 ? 41.750 -0.200 34.476 0.50 17.56 55 ASN B O 1
ATOM 1428 O O B ASN B 1 37 ? 41.760 -0.221 34.475 0.50 20.02 55 ASN B O 1
ATOM 1437 N N . PRO B 1 38 ? 39.785 -1.263 34.702 1.00 20.71 56 PRO B N 1
ATOM 1438 C CA . PRO B 1 38 ? 39.244 -0.581 33.501 1.00 19.17 56 PRO B CA 1
ATOM 1439 C C . PRO B 1 38 ? 39.237 0.949 33.584 1.00 17.28 56 PRO B C 1
ATOM 1440 O O . PRO B 1 38 ? 39.303 1.637 32.554 1.00 17.92 56 PRO B O 1
ATOM 1444 N N . HIS B 1 39 ? 39.112 1.456 34.805 1.00 20.03 57 HIS B N 1
ATOM 1445 C CA . HIS B 1 39 ? 39.126 2.883 35.037 1.00 20.24 57 HIS B CA 1
ATOM 1446 C C . HIS B 1 39 ? 40.511 3.473 34.731 1.00 20.33 57 HIS B C 1
ATOM 1447 O O . HIS B 1 39 ? 40.627 4.552 34.185 1.00 21.31 57 HIS B O 1
ATOM 1454 N N . LYS B 1 40 ? 41.562 2.740 35.063 1.00 17.61 58 LYS B N 1
ATOM 1455 C CA . LYS B 1 40 ? 42.921 3.213 34.725 1.00 19.11 58 LYS B CA 1
ATOM 1456 C C . LYS B 1 40 ? 43.159 3.259 33.215 1.00 18.33 58 LYS B C 1
ATOM 1457 O O . LYS B 1 40 ? 43.806 4.182 32.698 1.00 18.29 58 LYS B O 1
ATOM 1463 N N . VAL B 1 41 ? 42.626 2.259 32.506 1.00 18.20 59 VAL B N 1
ATOM 1464 C CA . VAL B 1 41 ? 42.698 2.254 31.030 1.00 18.70 59 VAL B CA 1
ATOM 1465 C C . VAL B 1 41 ? 41.876 3.402 30.411 1.00 17.94 59 VAL B C 1
ATOM 1466 O O . VAL B 1 41 ? 42.366 4.114 29.535 1.00 18.16 59 VAL B O 1
ATOM 1470 N N . ALA B 1 42 ? 40.654 3.584 30.915 1.00 19.41 60 ALA B N 1
ATOM 1471 C CA . ALA B 1 42 ? 39.726 4.630 30.463 1.00 21.83 60 ALA B CA 1
ATOM 1472 C C . ALA B 1 42 ? 40.329 6.026 30.657 1.00 18.05 60 ALA B C 1
ATOM 1473 O O . ALA B 1 42 ? 40.095 6.955 29.868 1.00 18.50 60 ALA B O 1
ATOM 1475 N N . ASP B 1 43 ? 41.091 6.179 31.733 1.00 17.38 61 ASP B N 1
ATOM 1476 C CA . ASP B 1 43 ? 41.809 7.422 32.019 1.00 17.99 61 ASP B CA 1
ATOM 1477 C C . ASP B 1 43 ? 42.697 7.933 30.879 1.00 16.88 61 ASP B C 1
ATOM 1478 O O . ASP B 1 43 ? 42.976 9.134 30.811 1.00 18.70 61 ASP B O 1
ATOM 1483 N N . LEU B 1 44 ? 43.126 7.040 29.976 1.00 17.00 62 LEU B N 1
ATOM 1484 C CA . LEU B 1 44 ? 44.013 7.396 28.852 1.00 19.40 62 LEU B CA 1
ATOM 1485 C C . LEU B 1 44 ? 43.257 7.864 27.596 1.00 20.19 62 LEU B C 1
ATOM 1486 O O . LEU B 1 44 ? 43.873 8.343 26.637 1.00 21.41 62 LEU B O 1
ATOM 1491 N N . TYR B 1 45 ? 41.936 7.733 27.625 1.00 17.84 63 TYR B N 1
ATOM 1492 C CA . TYR B 1 45 ? 41.078 8.202 26.574 1.00 17.01 63 TYR B CA 1
ATOM 1493 C C . TYR B 1 45 ? 40.505 9.567 26.953 1.00 19.96 63 TYR B C 1
ATOM 1494 O O . TYR B 1 45 ? 40.205 9.858 28.126 1.00 18.64 63 TYR B O 1
ATOM 1503 N N . ALA B 1 46 ? 40.400 10.412 25.923 1.00 19.60 64 ALA B N 1
ATOM 1504 C CA . ALA B 1 46 ? 39.706 11.689 26.051 1.00 19.09 64 ALA B CA 1
ATOM 1505 C C . ALA B 1 46 ? 38.234 11.420 26.360 1.00 16.40 64 ALA B C 1
ATOM 1506 O O . ALA B 1 46 ? 37.693 10.358 26.002 1.00 18.88 64 ALA B O 1
ATOM 1508 N N . PRO B 1 47 ? 37.594 12.316 27.143 1.00 20.39 65 PRO B N 1
ATOM 1509 C CA . PRO B 1 47 ? 36.156 12.132 27.442 1.00 19.88 65 PRO B CA 1
ATOM 1510 C C . PRO B 1 47 ? 35.322 11.944 26.166 1.00 19.43 65 PRO B C 1
ATOM 1511 O O . PRO B 1 47 ? 34.309 11.221 26.198 1.00 19.24 65 PRO B O 1
ATOM 1515 N N . ASP B 1 48 ? 35.754 12.593 25.082 1.00 18.70 66 ASP B N 1
ATOM 1516 C CA . ASP B 1 48 ? 35.151 12.452 23.764 1.00 16.64 66 ASP B CA 1
ATOM 1517 C C . ASP B 1 48 ? 35.895 11.493 22.850 1.00 17.51 66 ASP B C 1
ATOM 1518 O O . ASP B 1 48 ? 35.712 11.541 21.631 1.00 17.44 66 ASP B O 1
ATOM 1523 N N . GLY B 1 49 ? 36.694 10.607 23.398 1.00 17.31 67 GLY B N 1
ATOM 1524 C CA . GLY B 1 49 ? 37.354 9.598 22.545 1.00 17.79 67 GLY B CA 1
ATOM 1525 C C . GLY B 1 49 ? 36.349 8.560 22.026 1.00 18.24 67 GLY B C 1
ATOM 1526 O O . GLY B 1 49 ? 35.235 8.362 22.550 1.00 18.14 67 GLY B O 1
ATOM 1527 N N . VAL B 1 50 ? 36.800 7.851 21.011 1.00 18.06 68 VAL B N 1
ATOM 1528 C CA . VAL B 1 50 ? 36.028 6.849 20.305 1.00 18.24 68 VAL B CA 1
ATOM 1529 C C . VAL B 1 50 ? 36.889 5.593 20.125 1.00 17.74 68 VAL B C 1
ATOM 1530 O O . VAL B 1 50 ? 38.004 5.678 19.628 1.00 18.37 68 VAL B O 1
ATOM 1534 N N . LEU B 1 51 ? 36.355 4.474 20.598 1.00 17.34 69 LEU B N 1
ATOM 1535 C CA . LEU B 1 51 ? 37.021 3.160 20.541 1.00 17.40 69 LEU B CA 1
ATOM 1536 C C . LEU B 1 51 ? 36.217 2.239 19.648 1.00 17.60 69 LEU B C 1
ATOM 1537 O O . LEU B 1 51 ? 35.004 2.045 19.881 1.00 15.83 69 LEU B O 1
ATOM 1542 N N . LEU B 1 52 ? 36.880 1.667 18.652 1.00 18.54 70 LEU B N 1
ATOM 1543 C CA . LEU B 1 52 ? 36.302 0.709 17.710 1.00 15.95 70 LEU B CA 1
ATOM 1544 C C . LEU B 1 52 ? 37.109 -0.580 17.958 1.00 16.73 70 LEU B C 1
ATOM 1545 O O . LEU B 1 52 ? 38.223 -0.745 17.453 1.00 17.28 70 LEU B O 1
ATOM 1550 N N . PRO B 1 53 ? 36.584 -1.419 18.888 1.00 18.92 71 PRO B N 1
ATOM 1551 C CA . PRO B 1 53 ? 37.517 -2.361 19.502 1.00 18.41 71 PRO B CA 1
ATOM 1552 C C . PRO B 1 53 ? 37.686 -3.695 18.804 1.00 17.58 71 PRO B C 1
ATOM 1553 O O . PRO B 1 53 ? 36.922 -4.052 17.922 1.00 17.84 71 PRO B O 1
ATOM 1557 N N . THR B 1 54 ? 38.687 -4.457 19.263 1.00 20.94 72 THR B N 1
ATOM 1558 C CA . THR B 1 54 ? 39.003 -5.713 18.640 1.00 19.70 72 THR B CA 1
ATOM 1559 C C . THR B 1 54 ? 37.873 -6.761 18.599 1.00 18.29 72 THR B C 1
ATOM 1560 O O . THR B 1 54 ? 37.658 -7.410 17.562 1.00 20.46 72 THR B O 1
ATOM 1564 N N . VAL B 1 55 ? 37.194 -6.967 19.734 1.00 16.27 73 VAL B N 1
ATOM 1565 C CA . VAL B 1 55 ? 36.294 -8.097 19.871 1.00 17.28 73 VAL B CA 1
ATOM 1566 C C . VAL B 1 55 ? 34.805 -7.767 20.038 1.00 15.84 73 VAL B C 1
ATOM 1567 O O . VAL B 1 55 ? 33.984 -8.690 20.219 1.00 20.56 73 VAL B O 1
ATOM 1571 N N . SER B 1 56 ? 34.444 -6.482 19.919 1.00 18.67 74 SER B N 1
ATOM 1572 C CA . SER B 1 56 ? 33.048 -6.050 20.082 1.00 17.27 74 SER B CA 1
ATOM 1573 C C . SER B 1 56 ? 32.546 -5.241 18.874 1.00 16.12 74 SER B C 1
ATOM 1574 O O . SER B 1 56 ? 33.251 -4.363 18.389 1.00 17.07 74 SER B O 1
ATOM 1577 N N . ASN B 1 57 ? 31.328 -5.562 18.460 1.00 19.13 75 ASN B N 1
ATOM 1578 C CA . ASN B 1 57 ? 30.641 -4.849 17.344 1.00 19.21 75 ASN B CA 1
ATOM 1579 C C . ASN B 1 57 ? 30.184 -3.430 17.738 1.00 17.17 75 ASN B C 1
ATOM 1580 O O . ASN B 1 57 ? 29.942 -2.589 16.874 1.00 18.42 75 ASN B O 1
ATOM 1585 N N A GLU B 1 58 ? 30.020 -3.226 19.045 0.50 16.23 76 GLU B N 1
ATOM 1586 N N B GLU B 1 58 ? 30.073 -3.197 19.043 0.50 15.25 76 GLU B N 1
ATOM 1587 C CA A GLU B 1 58 ? 29.643 -1.960 19.640 0.50 18.03 76 GLU B CA 1
ATOM 1588 C CA B GLU B 1 58 ? 29.570 -1.969 19.632 0.50 16.12 76 GLU B CA 1
ATOM 1589 C C A GLU B 1 58 ? 30.806 -0.972 19.645 0.50 17.66 76 GLU B C 1
ATOM 1590 C C B GLU B 1 58 ? 30.667 -0.911 19.768 0.50 15.77 76 GLU B C 1
ATOM 1591 O O A GLU B 1 58 ? 31.873 -1.198 20.258 0.50 16.49 76 GLU B O 1
ATOM 1592 O O B GLU B 1 58 ? 31.552 -1.026 20.629 0.50 15.79 76 GLU B O 1
ATOM 1603 N N . VAL B 1 59 ? 30.621 0.118 18.914 1.00 17.50 77 VAL B N 1
ATOM 1604 C CA . VAL B 1 59 ? 31.558 1.259 19.002 1.00 15.69 77 VAL B CA 1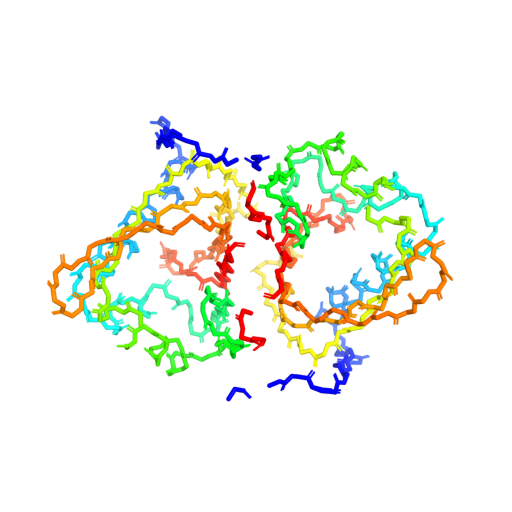
ATOM 1605 C C . VAL B 1 59 ? 31.333 1.960 20.343 1.00 15.74 77 VAL B C 1
ATOM 1606 O O . VAL B 1 59 ? 30.173 2.119 20.789 1.00 18.21 77 VAL B O 1
ATOM 1610 N N . ARG B 1 60 ? 32.418 2.375 20.993 1.00 13.87 78 ARG B N 1
ATOM 1611 C CA . ARG B 1 60 ? 32.340 2.954 22.347 1.00 17.76 78 ARG B CA 1
ATOM 1612 C C . ARG B 1 60 ? 32.724 4.427 22.252 1.00 18.85 78 ARG B C 1
ATOM 1613 O O . ARG B 1 60 ? 33.836 4.757 21.863 1.00 20.88 78 ARG B O 1
ATOM 1621 N N . ALA B 1 61 ? 31.780 5.309 22.575 1.00 18.58 79 ALA B N 1
ATOM 1622 C CA . ALA B 1 61 ? 31.951 6.759 22.452 1.00 16.47 79 ALA B CA 1
ATOM 1623 C C . ALA B 1 61 ? 31.585 7.536 23.733 1.00 19.01 79 ALA B C 1
ATOM 1624 O O . ALA B 1 61 ? 31.194 8.696 23.656 1.00 18.06 79 ALA B O 1
ATOM 1626 N N . SER B 1 62 ? 31.690 6.879 24.907 1.00 16.69 80 SER B N 1
ATOM 1627 C CA . SER B 1 62 ? 31.561 7.547 26.192 1.00 16.69 80 SER B CA 1
ATOM 1628 C C . SER B 1 62 ? 32.522 6.824 27.103 1.00 18.89 80 SER B C 1
ATOM 1629 O O . SER B 1 62 ? 32.911 5.678 26.844 1.00 16.74 80 SER B O 1
ATOM 1632 N N . ARG B 1 63 ? 32.960 7.515 28.141 1.00 19.29 81 ARG B N 1
ATOM 1633 C CA . ARG B 1 63 ? 33.789 6.891 29.139 1.00 19.64 81 ARG B CA 1
ATOM 1634 C C . ARG B 1 63 ? 33.160 5.607 29.646 1.00 17.67 81 ARG B C 1
ATOM 1635 O O . ARG B 1 63 ? 33.846 4.580 29.744 1.00 19.90 81 ARG B O 1
ATOM 1643 N N A GLU B 1 64 ? 31.888 5.652 29.984 0.50 17.74 82 GLU B N 1
ATOM 1644 N N B GLU B 1 64 ? 31.882 5.681 29.991 0.50 18.25 82 GLU B N 1
ATOM 1645 C CA A GLU B 1 64 ? 31.220 4.468 30.522 0.50 20.33 82 GLU B CA 1
ATOM 1646 C CA B GLU B 1 64 ? 31.108 4.522 30.464 0.50 19.72 82 GLU B CA 1
ATOM 1647 C C A GLU B 1 64 ? 31.163 3.296 29.518 0.50 19.21 82 GLU B C 1
ATOM 1648 C C B GLU B 1 64 ? 31.244 3.329 29.504 0.50 18.46 82 GLU B C 1
ATOM 1649 O O A GLU B 1 64 ? 31.252 2.134 29.932 0.50 20.32 82 GLU B O 1
ATOM 1650 O O B GLU B 1 64 ? 31.561 2.211 29.914 0.50 18.57 82 GLU B O 1
ATOM 1655 N N . GLN B 1 65 ? 31.027 3.585 28.219 1.00 17.68 83 GLN B N 1
ATOM 1656 C CA . GLN B 1 65 ? 31.052 2.552 27.214 1.00 17.60 83 GLN B CA 1
ATOM 1657 C C . GLN B 1 65 ? 32.447 1.903 27.087 1.00 17.97 83 GLN B C 1
ATOM 1658 O O . GLN B 1 65 ? 32.590 0.698 26.843 1.00 20.85 83 GLN B O 1
ATOM 1664 N N . ILE B 1 66 ? 33.473 2.756 27.136 1.00 17.05 84 ILE B N 1
ATOM 1665 C CA . ILE B 1 66 ? 34.873 2.335 27.048 1.00 16.79 84 ILE B CA 1
ATOM 1666 C C . ILE B 1 66 ? 35.217 1.486 28.276 1.00 18.15 84 ILE B C 1
ATOM 1667 O O . ILE B 1 66 ? 35.813 0.418 28.144 1.00 19.29 84 ILE B O 1
ATOM 1672 N N . GLU B 1 67 ? 34.838 1.969 29.450 1.00 17.81 85 GLU B N 1
ATOM 1673 C CA . GLU B 1 67 ? 35.042 1.192 30.705 1.00 20.53 85 GLU B CA 1
ATOM 1674 C C . GLU B 1 67 ? 34.395 -0.185 30.630 1.00 20.65 85 GLU B C 1
ATOM 1675 O O . GLU B 1 67 ? 35.012 -1.210 30.973 1.00 20.77 85 GLU B O 1
ATOM 1681 N N . ASN B 1 68 ? 33.161 -0.220 30.136 1.00 21.45 86 ASN B N 1
ATOM 1682 C CA . ASN B 1 68 ? 32.453 -1.487 29.906 1.00 20.32 86 ASN B CA 1
ATOM 1683 C C . ASN B 1 68 ? 33.215 -2.478 29.002 1.00 18.76 86 ASN B C 1
ATOM 1684 O O . ASN B 1 68 ? 33.256 -3.693 29.268 1.00 18.40 86 ASN B O 1
ATOM 1689 N N . TYR B 1 69 ? 33.826 -1.988 27.927 1.00 19.83 87 TYR B N 1
ATOM 1690 C CA . TYR B 1 69 ? 34.587 -2.892 27.094 1.00 17.38 87 TYR B CA 1
ATOM 1691 C C . TYR B 1 69 ? 35.767 -3.475 27.867 1.00 16.90 87 TYR B C 1
ATOM 1692 O O . TYR B 1 69 ? 36.010 -4.678 27.842 1.00 19.39 87 TYR B O 1
ATOM 1701 N N . PHE B 1 70 ? 36.504 -2.635 28.593 1.00 19.13 88 PHE B N 1
ATOM 1702 C CA . PHE B 1 70 ? 37.712 -3.086 29.274 1.00 15.73 88 PHE B CA 1
ATOM 1703 C C . PHE B 1 70 ? 37.394 -3.948 30.471 1.00 17.81 88 PHE B C 1
ATOM 1704 O O . PHE B 1 70 ? 38.194 -4.800 30.850 1.00 18.72 88 PHE B O 1
ATOM 1712 N N A GLU B 1 71 ? 36.205 -3.726 31.035 0.50 19.07 89 GLU B N 1
ATOM 1713 N N B GLU B 1 71 ? 36.268 -3.727 31.132 0.50 19.48 89 GLU B N 1
ATOM 1714 C CA A GLU B 1 71 ? 35.654 -4.576 32.101 0.50 19.40 89 GLU B CA 1
ATOM 1715 C CA B GLU B 1 71 ? 35.930 -4.593 32.270 0.50 19.18 89 GLU B CA 1
ATOM 1716 C C A GLU B 1 71 ? 35.588 -6.055 31.626 0.50 21.82 89 GLU B C 1
ATOM 1717 C C B GLU B 1 71 ? 36.009 -6.046 31.770 0.50 22.33 89 GLU B C 1
ATOM 1718 O O A GLU B 1 71 ? 35.795 -6.972 32.434 0.50 20.94 89 GLU B O 1
ATOM 1719 O O B GLU B 1 71 ? 36.604 -6.939 32.387 0.50 20.74 89 GLU B O 1
ATOM 1746 N N . PHE B 1 73 ? 37.340 -7.095 28.462 1.00 21.83 91 PHE B N 1
ATOM 1747 C CA . PHE B 1 73 ? 38.615 -7.373 27.836 1.00 20.66 91 PHE B CA 1
ATOM 1748 C C . PHE B 1 73 ? 39.738 -7.712 28.818 1.00 20.09 91 PHE B C 1
ATOM 1749 O O . PHE B 1 73 ? 40.520 -8.649 28.593 1.00 21.94 91 PHE B O 1
ATOM 1757 N N . LEU B 1 74 ? 39.764 -7.013 29.957 1.00 19.22 92 LEU B N 1
ATOM 1758 C CA . LEU B 1 74 ? 40.845 -7.197 30.920 1.00 17.96 92 LEU B CA 1
ATOM 1759 C C . LEU B 1 74 ? 40.812 -8.534 31.664 1.00 18.73 92 LEU B C 1
ATOM 1760 O O . LEU B 1 74 ? 41.792 -8.937 32.276 1.00 20.71 92 LEU B O 1
ATOM 1765 N N . THR B 1 75 ? 39.688 -9.224 31.613 1.00 21.31 93 THR B N 1
ATOM 1766 C CA . THR B 1 75 ? 39.584 -10.530 32.269 1.00 20.29 93 THR B CA 1
ATOM 1767 C C . THR B 1 75 ? 40.501 -11.516 31.541 1.00 21.65 93 THR B C 1
ATOM 1768 O O . THR B 1 75 ? 40.907 -12.526 32.101 1.00 22.11 93 THR B O 1
ATOM 1772 N N . LYS B 1 76 ? 40.834 -11.196 30.289 1.00 18.20 94 LYS B N 1
ATOM 1773 C CA . LYS B 1 76 ? 41.784 -11.991 29.505 1.00 22.52 94 LYS B CA 1
ATOM 1774 C C . LYS B 1 76 ? 43.270 -11.696 29.784 1.00 22.29 94 LYS B C 1
ATOM 1775 O O . LYS B 1 76 ? 44.170 -12.231 29.108 1.00 21.06 94 LYS B O 1
ATOM 1781 N N . LYS B 1 77 ? 43.547 -10.872 30.785 1.00 20.53 95 LYS B N 1
ATOM 1782 C CA . LYS B 1 77 ? 44.929 -10.562 31.175 1.00 19.23 95 LYS B CA 1
ATOM 1783 C C . LYS B 1 77 ? 45.781 -10.174 29.954 1.00 19.54 95 LYS B C 1
ATOM 1784 O O . LYS B 1 77 ? 46.888 -10.673 29.789 1.00 19.72 95 LYS B O 1
ATOM 1790 N N . PRO B 1 78 ? 45.273 -9.245 29.140 1.00 18.49 96 PRO B N 1
ATOM 1791 C CA . PRO B 1 78 ? 45.944 -9.021 27.832 1.00 18.87 96 PRO B CA 1
ATOM 1792 C C . PRO B 1 78 ? 47.325 -8.361 28.000 1.00 18.11 96 PRO B C 1
ATOM 1793 O O . PRO B 1 78 ? 47.517 -7.512 28.884 1.00 21.19 96 PRO B O 1
ATOM 1797 N N . LYS B 1 79 ? 48.266 -8.751 27.161 1.00 21.10 97 LYS B N 1
ATOM 1798 C CA . LYS B 1 79 ? 49.590 -8.167 27.101 1.00 24.02 97 LYS B CA 1
ATOM 1799 C C . LYS B 1 79 ? 49.833 -7.921 25.610 1.00 24.23 97 LYS B C 1
ATOM 1800 O O . LYS B 1 79 ? 49.767 -8.866 24.814 1.00 25.17 97 LYS B O 1
ATOM 1806 N N . GLY B 1 80 ? 50.167 -6.682 25.259 1.00 22.63 98 GLY B N 1
ATOM 1807 C CA . GLY B 1 80 ? 50.381 -6.294 23.888 1.00 20.81 98 GLY B CA 1
ATOM 1808 C C . GLY B 1 80 ? 51.835 -6.056 23.504 1.00 22.47 98 GLY B C 1
ATOM 1809 O O . GLY B 1 80 ? 52.629 -5.615 24.313 1.00 22.23 98 GLY B O 1
ATOM 1810 N N A VAL B 1 81 ? 52.197 -6.391 22.263 0.50 20.73 99 VAL B N 1
ATOM 1811 N N B VAL B 1 81 ? 52.135 -6.338 22.231 0.50 21.20 99 VAL B N 1
ATOM 1812 C CA A VAL B 1 81 ? 53.519 -6.024 21.764 0.50 20.63 99 VAL B CA 1
ATOM 1813 C CA B VAL B 1 81 ? 53.472 -6.190 21.684 0.50 20.06 99 VAL B CA 1
ATOM 1814 C C A VAL B 1 81 ? 53.386 -5.563 20.323 0.50 20.10 99 VAL B C 1
ATOM 1815 C C B VAL B 1 81 ? 53.350 -5.568 20.287 0.50 19.80 99 VAL B C 1
ATOM 1816 O O A VAL B 1 81 ? 52.685 -6.174 19.506 0.50 19.88 99 VAL B O 1
ATOM 1817 O O B VAL B 1 81 ? 52.591 -6.075 19.453 0.50 18.54 99 VAL B O 1
ATOM 1824 N N . ILE B 1 82 ? 54.057 -4.457 20.036 1.00 18.80 100 ILE B N 1
ATOM 1825 C CA . ILE B 1 82 ? 54.019 -3.806 18.694 1.00 17.71 100 ILE B CA 1
ATOM 1826 C C . ILE B 1 82 ? 54.899 -4.577 17.752 1.00 18.51 100 ILE B C 1
ATOM 1827 O O . ILE B 1 82 ? 56.088 -4.762 18.028 1.00 17.69 100 ILE B O 1
ATOM 1832 N N . ASN B 1 83 ? 54.310 -5.036 16.641 1.00 18.12 101 ASN B N 1
ATOM 1833 C CA . ASN B 1 83 ? 55.071 -5.688 15.591 1.00 18.78 101 ASN B CA 1
ATOM 1834 C C . ASN B 1 83 ? 55.518 -4.741 14.491 1.00 17.61 101 ASN B C 1
ATOM 1835 O O . ASN B 1 83 ? 56.555 -4.975 13.860 1.00 18.58 101 ASN B O 1
ATOM 1840 N N . TYR B 1 84 ? 54.705 -3.729 14.218 1.00 18.49 102 TYR B N 1
ATOM 1841 C CA . TYR B 1 84 ? 54.939 -2.830 13.077 1.00 19.03 102 TYR B CA 1
ATOM 1842 C C . TYR B 1 84 ? 54.350 -1.482 13.465 1.00 17.86 102 TYR B C 1
ATOM 1843 O O . TYR B 1 84 ? 53.222 -1.417 13.927 1.00 19.13 102 TYR B O 1
ATOM 1852 N N . ARG B 1 85 ? 55.144 -0.412 13.299 1.00 17.34 103 ARG B N 1
ATOM 1853 C CA . ARG B 1 85 ? 54.717 0.908 13.688 1.00 18.27 103 ARG B CA 1
ATOM 1854 C C . ARG B 1 85 ? 54.977 1.947 12.611 1.00 18.72 103 ARG B C 1
ATOM 1855 O O . ARG B 1 85 ? 56.011 1.941 11.981 1.00 17.28 103 ARG B O 1
ATOM 1863 N N . THR B 1 86 ? 53.997 2.844 12.460 1.00 17.63 104 THR B N 1
ATOM 1864 C CA . THR B 1 86 ? 54.137 4.107 11.791 1.00 18.77 104 THR B CA 1
ATOM 1865 C C . THR B 1 86 ? 53.717 5.209 12.783 1.00 21.03 104 THR B C 1
ATOM 1866 O O . THR B 1 86 ? 52.752 5.030 13.514 1.00 19.32 104 THR B O 1
ATOM 1870 N N . VAL B 1 87 ? 54.518 6.295 12.870 1.00 17.65 105 VAL B N 1
ATOM 1871 C CA . VAL B 1 87 ? 54.063 7.514 13.563 1.00 18.28 105 VAL B CA 1
ATOM 1872 C C . VAL B 1 87 ? 53.965 8.691 12.615 1.00 18.39 105 VAL B C 1
ATOM 1873 O O . VAL B 1 87 ? 54.865 8.896 11.805 1.00 15.95 105 VAL B O 1
ATOM 1877 N N . ARG B 1 88 ? 52.856 9.419 12.678 1.00 18.98 106 ARG B N 1
ATOM 1878 C CA . ARG B 1 88 ? 52.647 10.631 11.896 1.00 15.62 106 ARG B CA 1
ATOM 1879 C C . ARG B 1 88 ? 52.253 11.736 12.860 1.00 20.07 106 ARG B C 1
ATOM 1880 O O . ARG B 1 88 ? 51.265 11.644 13.541 1.00 21.60 106 ARG B O 1
ATOM 1888 N N . LEU B 1 89 ? 53.070 12.791 12.894 1.00 19.97 107 LEU B N 1
ATOM 1889 C CA . LEU B 1 89 ? 52.804 13.953 13.794 1.00 22.78 107 LEU B CA 1
ATOM 1890 C C . LEU B 1 89 ? 51.950 14.950 13.020 1.00 23.60 107 LEU B C 1
ATOM 1891 O O . LEU B 1 89 ? 52.344 15.371 11.938 1.00 31.87 107 LEU B O 1
ATOM 1896 N N . LEU B 1 90 ? 50.812 15.359 13.544 1.00 24.51 108 LEU B N 1
ATOM 1897 C CA . LEU B 1 90 ? 49.985 16.317 12.812 1.00 30.58 108 LEU B CA 1
ATOM 1898 C C . LEU B 1 90 ? 50.385 17.756 13.161 1.00 34.57 108 LEU B C 1
ATOM 1899 O O . LEU B 1 90 ? 50.773 18.534 12.289 1.00 36.78 108 LEU B O 1
ATOM 1904 N N . ASP B 1 91 ? 50.308 18.098 14.435 1.00 39.89 109 ASP B N 1
ATOM 1905 C CA . ASP B 1 91 ? 50.884 19.351 14.938 1.00 42.53 109 ASP B CA 1
ATOM 1906 C C . ASP B 1 91 ? 51.650 19.022 16.230 1.00 43.33 109 ASP B C 1
ATOM 1907 O O . ASP B 1 91 ? 51.820 17.825 16.581 1.00 45.98 109 ASP B O 1
ATOM 1912 N N . ASP B 1 92 ? 52.069 20.067 16.957 1.00 38.06 110 ASP B N 1
ATOM 1913 C CA . ASP B 1 92 ? 52.625 19.906 18.303 1.00 35.81 110 ASP B CA 1
ATOM 1914 C C . ASP B 1 92 ? 51.709 19.058 19.206 1.00 33.73 110 ASP B C 1
ATOM 1915 O O . ASP B 1 92 ? 52.185 18.382 20.132 1.00 35.57 110 ASP B O 1
ATOM 1917 N N . ASP B 1 93 ? 50.407 19.118 18.948 1.00 29.38 111 ASP B N 1
ATOM 1918 C CA . ASP B 1 93 ? 49.432 18.582 19.887 1.00 32.50 111 ASP B CA 1
ATOM 1919 C C . ASP B 1 93 ? 48.536 17.486 19.326 1.00 28.41 111 ASP B C 1
ATOM 1920 O O . ASP B 1 93 ? 47.534 17.132 19.937 1.00 24.84 111 ASP B O 1
ATOM 1925 N N . SER B 1 94 ? 48.866 16.949 18.159 1.00 26.59 112 SER B N 1
ATOM 1926 C CA . SER B 1 94 ? 48.195 15.753 17.747 1.00 25.79 112 SER B CA 1
ATOM 1927 C C . SER B 1 94 ? 49.098 14.814 16.920 1.00 21.62 112 SER B C 1
ATOM 1928 O O . SER B 1 94 ? 50.025 15.243 16.233 1.00 19.18 112 SER B O 1
ATOM 1931 N N . ALA B 1 95 ? 48.806 13.521 17.008 1.00 19.09 113 ALA B N 1
ATOM 1932 C CA . ALA B 1 95 ? 49.653 12.509 16.359 1.00 20.89 113 ALA B CA 1
ATOM 1933 C C . ALA B 1 95 ? 48.852 11.219 16.137 1.00 19.14 113 ALA B C 1
ATOM 1934 O O . ALA B 1 95 ? 47.863 10.956 16.832 1.00 18.17 113 ALA B O 1
ATOM 1936 N N . VAL B 1 96 ? 49.320 10.422 15.172 1.00 18.64 114 VAL B N 1
ATOM 1937 C CA . VAL B 1 96 ? 48.775 9.104 14.877 1.00 19.25 114 VAL B CA 1
ATOM 1938 C C . VAL B 1 96 ? 49.873 8.042 14.915 1.00 18.57 114 VAL B C 1
ATOM 1939 O O . VAL B 1 96 ? 50.902 8.155 14.233 1.00 17.88 114 VAL B O 1
ATOM 1943 N N . ASP B 1 97 ? 49.625 7.030 15.722 1.00 16.87 115 ASP B N 1
ATOM 1944 C CA . ASP B 1 97 ? 50.425 5.805 15.821 1.00 16.77 115 ASP B CA 1
ATOM 1945 C C . ASP B 1 97 ? 49.540 4.680 15.306 1.00 20.69 115 ASP B C 1
ATOM 1946 O O . ASP B 1 97 ? 48.474 4.389 15.894 1.00 18.43 115 ASP B O 1
ATOM 1951 N N . ALA B 1 98 ? 49.979 4.059 14.214 1.00 19.61 116 ALA B N 1
ATOM 1952 C CA . ALA B 1 98 ? 49.198 2.999 13.561 1.00 17.81 116 ALA B CA 1
ATOM 1953 C C . ALA B 1 98 ? 50.136 1.891 13.068 1.00 18.79 116 ALA B C 1
ATOM 1954 O O . ALA B 1 98 ? 51.302 2.099 12.637 1.00 16.85 116 ALA B O 1
ATOM 1956 N N . GLY B 1 99 ? 49.595 0.676 13.096 1.00 17.79 117 GLY B N 1
ATOM 1957 C CA . GLY B 1 99 ? 50.363 -0.493 12.642 1.00 18.31 117 GLY B CA 1
ATOM 1958 C C . GLY B 1 99 ? 49.753 -1.806 13.000 1.00 17.40 117 GLY B C 1
ATOM 1959 O O . GLY B 1 99 ? 48.568 -1.948 12.886 1.00 16.25 117 GLY B O 1
ATOM 1960 N N . VAL B 1 100 ? 50.584 -2.723 13.509 1.00 17.65 118 VAL B N 1
ATOM 1961 C CA . VAL B 1 100 ? 50.173 -4.058 13.810 1.00 18.59 118 VAL B CA 1
ATOM 1962 C C . VAL B 1 100 ? 50.719 -4.412 15.179 1.00 20.02 118 VAL B C 1
ATOM 1963 O O . VAL B 1 100 ? 51.885 -4.134 15.504 1.00 19.62 118 VAL B O 1
ATOM 1967 N N . TYR B 1 101 ? 49.884 -5.027 15.993 1.00 18.93 119 TYR B N 1
ATOM 1968 C CA . TYR B 1 101 ? 50.341 -5.497 17.292 1.00 18.26 119 TYR B CA 1
ATOM 1969 C C . TYR B 1 101 ? 49.735 -6.854 17.628 1.00 19.74 119 TYR B C 1
ATOM 1970 O O . TYR B 1 101 ? 48.781 -7.295 16.982 1.00 17.28 119 TYR B O 1
ATOM 1979 N N . THR B 1 102 ? 50.313 -7.511 18.651 1.00 19.95 120 THR B N 1
ATOM 1980 C CA . THR B 1 102 ? 49.907 -8.824 19.054 1.00 18.70 120 THR B CA 1
ATOM 1981 C C . THR B 1 102 ? 49.557 -8.820 20.531 1.00 20.32 120 THR B C 1
ATOM 1982 O O . THR B 1 102 ? 50.337 -8.376 21.336 1.00 22.64 120 THR B O 1
ATOM 1986 N N . PHE B 1 103 ? 48.356 -9.310 20.848 1.00 19.09 121 PHE B N 1
ATOM 1987 C CA . PHE B 1 103 ? 47.947 -9.551 22.235 1.00 21.40 121 PHE B CA 1
ATOM 1988 C C . PHE B 1 103 ? 48.149 -11.013 22.602 1.00 21.03 121 PHE B C 1
ATOM 1989 O O . PHE B 1 103 ? 47.689 -11.896 21.878 1.00 21.60 121 PHE B O 1
ATOM 1997 N N . THR B 1 104 ? 48.752 -11.251 23.752 1.00 19.87 122 THR B N 1
ATOM 1998 C CA . THR B 1 104 ? 48.731 -12.540 24.400 1.00 24.06 122 THR B CA 1
ATOM 1999 C C . THR B 1 104 ? 47.584 -12.494 25.406 1.00 22.97 122 THR B C 1
ATOM 2000 O O . THR B 1 104 ? 47.548 -11.632 26.286 1.00 19.82 122 THR B O 1
ATOM 2004 N N . LEU B 1 105 ? 46.630 -13.395 25.203 1.00 21.23 123 LEU B N 1
ATOM 2005 C CA . LEU B 1 105 ? 45.412 -13.485 25.995 1.00 21.57 123 LEU B CA 1
ATOM 2006 C C . LEU B 1 105 ? 45.345 -14.794 26.785 1.00 23.57 123 LEU B C 1
ATOM 2007 O O . LEU B 1 105 ? 45.860 -15.840 26.341 1.00 22.14 123 LEU B O 1
ATOM 2012 N N . THR B 1 106 ? 44.738 -14.716 27.970 1.00 20.25 124 THR B N 1
ATOM 2013 C CA . THR B 1 106 ? 44.584 -15.910 28.840 1.00 22.60 124 THR B CA 1
ATOM 2014 C C . THR B 1 106 ? 43.091 -16.215 28.984 1.00 20.88 124 THR B C 1
ATOM 2015 O O . THR B 1 106 ? 42.286 -15.341 29.347 1.00 19.88 124 THR B O 1
ATOM 2019 N N . ASP B 1 107 ? 42.697 -17.439 28.677 1.00 20.11 125 ASP B N 1
ATOM 2020 C CA . ASP B 1 107 ? 41.292 -17.775 28.743 1.00 18.34 125 ASP B CA 1
ATOM 2021 C C . ASP B 1 107 ? 40.957 -18.140 30.177 1.00 20.41 125 ASP B C 1
ATOM 2022 O O . ASP B 1 107 ? 41.836 -18.170 31.042 1.00 21.40 125 ASP B O 1
ATOM 2027 N N . LYS B 1 108 ? 39.688 -18.430 30.433 1.00 23.29 126 LYS B N 1
ATOM 2028 C CA . LYS B 1 108 ? 39.229 -18.690 31.808 1.00 27.22 126 LYS B CA 1
ATOM 2029 C C . LYS B 1 108 ? 39.859 -19.936 32.447 1.00 24.02 126 LYS B C 1
ATOM 2030 O O . LYS B 1 108 ? 39.772 -20.094 33.671 1.00 25.19 126 LYS B O 1
ATOM 2036 N N . ASN B 1 109 ? 40.487 -20.810 31.629 1.00 21.25 127 ASN B N 1
ATOM 2037 C CA . ASN B 1 109 ? 41.256 -21.972 32.104 1.00 21.48 127 ASN B CA 1
ATOM 2038 C C . ASN B 1 109 ? 42.753 -21.763 32.212 1.00 22.03 127 ASN B C 1
ATOM 2039 O O . ASN B 1 109 ? 43.479 -22.714 32.472 1.00 19.86 127 ASN B O 1
ATOM 2044 N N . GLY B 1 110 ? 43.220 -20.537 31.989 1.00 18.72 128 GLY B N 1
ATOM 2045 C CA . GLY B 1 110 ? 44.647 -20.227 32.001 1.00 20.24 128 GLY B CA 1
ATOM 2046 C C . GLY B 1 110 ? 45.419 -20.500 30.713 1.00 22.11 128 GLY B C 1
ATOM 2047 O O . GLY B 1 110 ? 46.641 -20.359 30.702 1.00 25.58 128 GLY B O 1
ATOM 2048 N N . LYS B 1 111 ? 44.730 -20.912 29.650 1.00 20.68 129 LYS B N 1
ATOM 2049 C CA . LYS B 1 111 ? 45.363 -21.254 28.381 1.00 20.40 129 LYS B CA 1
ATOM 2050 C C . LYS B 1 111 ? 45.680 -19.981 27.625 1.00 20.89 129 LYS B C 1
ATOM 2051 O O . LYS B 1 111 ? 44.812 -19.153 27.443 1.00 22.92 129 LYS B O 1
ATOM 2055 N N . LYS B 1 112 ? 46.907 -19.841 27.149 1.00 23.72 130 LYS B N 1
ATOM 2056 C CA . LYS B 1 112 ? 47.310 -18.636 26.440 1.00 25.30 130 LYS B CA 1
ATOM 2057 C C . LYS B 1 112 ? 47.125 -18.805 24.946 1.00 25.96 130 LYS B C 1
ATOM 2058 O O . LYS B 1 112 ? 47.364 -19.881 24.415 1.00 24.72 130 LYS B O 1
ATOM 2064 N N . SER B 1 113 ? 46.709 -17.736 24.275 1.00 24.00 131 SER B N 1
ATOM 2065 C CA . SER B 1 113 ? 46.710 -17.647 22.813 1.00 23.59 131 SER B CA 1
ATOM 2066 C C . SER B 1 113 ? 47.151 -16.232 22.427 1.00 25.78 131 SER B C 1
ATOM 2067 O O . SER B 1 113 ? 47.094 -15.307 23.240 1.00 22.38 131 SER B O 1
ATOM 2070 N N . ASP B 1 114 ? 47.580 -16.095 21.175 1.00 26.87 132 ASP B N 1
ATOM 2071 C CA . ASP B 1 114 ? 47.986 -14.805 20.589 1.00 29.20 132 ASP B CA 1
ATOM 2072 C C . ASP B 1 114 ? 46.983 -14.389 19.545 1.00 29.10 132 ASP B C 1
ATOM 2073 O O . ASP B 1 114 ? 46.542 -15.220 18.750 1.00 29.49 132 ASP B O 1
ATOM 2078 N N . VAL B 1 115 ? 46.587 -13.122 19.569 1.00 25.69 133 VAL B N 1
ATOM 2079 C CA . VAL B 1 115 ? 45.731 -12.529 18.550 1.00 25.59 133 VAL B CA 1
ATOM 2080 C C . VAL B 1 115 ? 46.492 -11.325 17.964 1.00 22.22 133 VAL B C 1
ATOM 2081 O O . VAL B 1 115 ? 46.764 -10.340 18.645 1.00 22.52 133 VAL B O 1
ATOM 2085 N N . GLN B 1 116 ? 46.824 -11.410 16.693 1.00 19.30 134 GLN B N 1
ATOM 2086 C CA . GLN B 1 116 ? 47.420 -10.274 16.036 1.00 18.70 134 GLN B CA 1
ATOM 2087 C C . GLN B 1 116 ? 46.326 -9.365 15.455 1.00 18.70 134 GLN B C 1
ATOM 2088 O O . GLN B 1 116 ? 45.269 -9.839 14.991 1.00 16.95 134 GLN B O 1
ATOM 2094 N N . ALA B 1 117 ? 46.567 -8.060 15.465 1.00 18.23 135 ALA B N 1
ATOM 2095 C CA . ALA B 1 117 ? 45.546 -7.085 15.086 1.00 18.26 135 ALA B CA 1
ATOM 2096 C C . ALA B 1 117 ? 46.197 -5.840 14.497 1.00 17.59 135 ALA B C 1
ATOM 2097 O O . ALA B 1 117 ? 47.378 -5.516 14.809 1.00 18.57 135 ALA B O 1
ATOM 2099 N N . ARG B 1 118 ? 45.468 -5.118 13.633 1.00 16.45 136 ARG B N 1
ATOM 2100 C CA . ARG B 1 118 ? 45.955 -3.814 13.213 1.00 14.52 136 ARG B CA 1
ATOM 2101 C C . ARG B 1 118 ? 45.452 -2.804 14.275 1.00 16.64 136 ARG B C 1
ATOM 2102 O O . ARG B 1 118 ? 44.402 -3.028 14.884 1.00 17.08 136 ARG B O 1
ATOM 2110 N N . TYR B 1 119 ? 46.151 -1.683 14.438 1.00 17.73 137 TYR B N 1
ATOM 2111 C CA . TYR B 1 119 ? 45.713 -0.633 15.327 1.00 16.85 137 TYR B CA 1
ATOM 2112 C C . TYR B 1 119 ? 45.905 0.776 14.706 1.00 17.63 137 TYR B C 1
ATOM 2113 O O . TYR B 1 119 ? 46.852 0.991 13.902 1.00 16.64 137 TYR B O 1
ATOM 2122 N N . THR B 1 120 ? 44.998 1.698 15.086 1.00 18.32 138 THR B N 1
ATOM 2123 C CA . THR B 1 120 ? 45.198 3.138 15.008 1.00 17.30 138 THR B CA 1
ATOM 2124 C C . THR B 1 120 ? 44.941 3.755 16.373 1.00 17.71 138 THR B C 1
ATOM 2125 O O . THR B 1 120 ? 43.889 3.530 16.924 1.00 18.03 138 THR B O 1
ATOM 2129 N N . PHE B 1 121 ? 45.932 4.464 16.896 1.00 16.84 139 PHE B N 1
ATOM 2130 C CA . PHE B 1 121 ? 45.757 5.407 17.985 1.00 15.69 139 PHE B CA 1
ATOM 2131 C C . PHE B 1 121 ? 45.937 6.831 17.434 1.00 19.89 139 PHE B C 1
ATOM 2132 O O . PHE B 1 121 ? 46.948 7.144 16.772 1.00 18.07 139 PHE B O 1
ATOM 2140 N N . VAL B 1 122 ? 44.931 7.676 17.671 1.00 18.00 140 VAL B N 1
ATOM 2141 C CA . VAL B 1 122 ? 45.044 9.084 17.391 1.00 17.79 140 VAL B CA 1
ATOM 2142 C C . VAL B 1 122 ? 45.057 9.760 18.755 1.00 17.58 140 VAL B C 1
ATOM 2143 O O . VAL B 1 122 ? 44.164 9.545 19.591 1.00 18.37 140 VAL B O 1
ATOM 2147 N N . TYR B 1 123 ? 46.116 10.534 18.964 1.00 17.77 141 TYR B N 1
ATOM 2148 C CA . TYR B 1 123 ? 46.281 11.243 20.224 1.00 19.46 141 TYR B CA 1
ATOM 2149 C C . TYR B 1 123 ? 46.169 12.758 20.080 1.00 20.83 141 TYR B C 1
ATOM 2150 O O . TYR B 1 123 ? 46.606 13.356 19.081 1.00 17.36 141 TYR B O 1
ATOM 2159 N N . GLU B 1 124 ? 45.678 13.391 21.148 1.00 20.59 142 GLU B N 1
ATOM 2160 C CA . GLU B 1 124 ? 45.638 14.840 21.235 1.00 24.01 142 GLU B CA 1
ATOM 2161 C C . GLU B 1 124 ? 46.205 15.227 22.575 1.00 22.92 142 GLU B C 1
ATOM 2162 O O . GLU B 1 124 ? 45.826 14.655 23.581 1.00 22.08 142 GLU B O 1
ATOM 2168 N N . LYS B 1 125 ? 47.101 16.208 22.574 1.00 26.39 143 LYS B N 1
ATOM 2169 C CA . LYS B 1 125 ? 47.664 16.733 23.811 1.00 26.75 143 LYS B CA 1
ATOM 2170 C C . LYS B 1 125 ? 46.745 17.839 24.333 1.00 29.31 143 LYS B C 1
ATOM 2171 O O . LYS B 1 125 ? 46.519 18.845 23.659 1.00 28.70 143 LYS B O 1
ATOM 2177 N N . ARG B 1 126 ? 46.226 17.625 25.534 1.00 29.91 144 ARG B N 1
ATOM 2178 C CA . ARG B 1 126 ? 45.372 18.585 26.210 1.00 32.71 144 ARG B CA 1
ATOM 2179 C C . ARG B 1 126 ? 45.946 18.909 27.568 1.00 34.86 144 ARG B C 1
ATOM 2180 O O . ARG B 1 126 ? 46.197 18.001 28.364 1.00 33.02 144 ARG B O 1
ATOM 2188 N N . ASP B 1 127 ? 46.120 20.204 27.839 1.00 35.84 145 ASP B N 1
ATOM 2189 C CA . ASP B 1 127 ? 46.638 20.660 29.109 1.00 37.74 145 ASP B CA 1
ATOM 2190 C C . ASP B 1 127 ? 47.892 19.854 29.469 1.00 37.44 145 ASP B C 1
ATOM 2191 O O . ASP B 1 127 ? 48.051 19.363 30.599 1.00 37.06 145 ASP B O 1
ATOM 2196 N N . GLY B 1 128 ? 48.764 19.702 28.473 1.00 38.30 146 GLY B N 1
ATOM 2197 C CA . GLY B 1 128 ? 50.021 18.973 28.634 1.00 38.58 146 GLY B CA 1
ATOM 2198 C C . GLY B 1 128 ? 49.973 17.450 28.651 1.00 37.62 146 GLY B C 1
ATOM 2199 O O . GLY B 1 128 ? 51.022 16.813 28.697 1.00 40.32 146 GLY B O 1
ATOM 2200 N N . LYS B 1 129 ? 48.780 16.857 28.619 1.00 35.26 147 LYS B N 1
ATOM 2201 C CA . LYS B 1 129 ? 48.645 15.409 28.673 1.00 31.55 147 LYS B CA 1
ATOM 2202 C C . LYS B 1 129 ? 48.079 14.870 27.352 1.00 26.93 147 LYS B C 1
ATOM 2203 O O . LYS B 1 129 ? 47.125 15.408 26.842 1.00 28.87 147 LYS B O 1
ATOM 2206 N N . TRP B 1 130 ? 48.689 13.806 26.832 1.00 22.68 148 TRP B N 1
ATOM 2207 C CA . TRP B 1 130 ? 48.237 13.143 25.614 1.00 19.84 148 TRP B CA 1
ATOM 2208 C C . TRP B 1 130 ? 47.071 12.175 25.936 1.00 21.54 148 TRP B C 1
ATOM 2209 O O . TRP B 1 130 ? 47.193 11.295 26.805 1.00 27.97 148 TRP B O 1
ATOM 2220 N N . LEU B 1 131 ? 45.962 12.357 25.251 1.00 20.88 149 LEU B N 1
ATOM 2221 C CA . LEU B 1 131 ? 44.774 11.543 25.464 1.00 19.32 149 LEU B CA 1
ATOM 2222 C C . LEU B 1 131 ? 44.391 10.916 24.155 1.00 19.25 149 LEU B C 1
ATOM 2223 O O . LEU B 1 131 ? 44.608 11.538 23.093 1.00 18.16 149 LEU B O 1
ATOM 2228 N N . ILE B 1 132 ? 43.783 9.725 24.219 1.00 18.95 150 ILE B N 1
ATOM 2229 C CA . ILE B 1 132 ? 43.350 9.034 22.989 1.00 18.19 150 ILE B CA 1
ATOM 2230 C C . ILE B 1 132 ? 42.032 9.624 22.520 1.00 21.56 150 ILE B C 1
ATOM 2231 O O . ILE B 1 132 ? 41.040 9.630 23.258 1.00 20.28 150 ILE B O 1
ATOM 2236 N N . ILE B 1 133 ? 42.016 10.100 21.281 1.00 18.53 151 ILE B N 1
ATOM 2237 C CA . ILE B 1 133 ? 40.800 10.563 20.655 1.00 19.44 151 ILE B CA 1
ATOM 2238 C C . ILE B 1 133 ? 40.123 9.472 19.785 1.00 20.42 151 ILE B C 1
ATOM 2239 O O . ILE B 1 133 ? 38.913 9.433 19.657 1.00 20.12 151 ILE B O 1
ATOM 2244 N N . ASN B 1 134 ? 40.925 8.603 19.161 1.00 16.66 152 ASN B N 1
ATOM 2245 C CA . ASN B 1 134 ? 40.427 7.484 18.399 1.00 17.21 152 ASN B CA 1
ATOM 2246 C C . ASN B 1 134 ? 41.363 6.289 18.628 1.00 19.02 152 ASN B C 1
ATOM 2247 O O . ASN B 1 134 ? 42.598 6.412 18.583 1.00 17.48 152 ASN B O 1
ATOM 2252 N N . HIS B 1 135 ? 40.751 5.139 18.865 1.00 16.37 153 HIS B N 1
ATOM 2253 C CA . HIS B 1 135 ? 41.436 3.859 18.918 1.00 16.26 153 HIS B CA 1
ATOM 2254 C C . HIS B 1 135 ? 40.627 2.840 18.129 1.00 17.08 153 HIS B C 1
ATOM 2255 O O . HIS B 1 135 ? 39.479 2.534 18.453 1.00 17.31 153 HIS B O 1
ATOM 2262 N N . HIS B 1 136 ? 41.218 2.369 17.033 1.00 16.56 154 HIS B N 1
ATOM 2263 C CA . HIS B 1 136 ? 40.567 1.392 16.189 1.00 16.84 154 HIS B CA 1
ATOM 2264 C C . HIS B 1 136 ? 41.470 0.177 16.197 1.00 18.80 154 HIS B C 1
ATOM 2265 O O . HIS B 1 136 ? 42.674 0.311 16.007 1.00 16.92 154 HIS B O 1
ATOM 2272 N N . SER B 1 137 ? 40.897 -0.981 16.543 1.00 17.17 155 SER B N 1
ATOM 2273 C CA . SER B 1 137 ? 41.697 -2.198 16.721 1.00 16.34 155 SER B CA 1
ATOM 2274 C C . SER B 1 137 ? 40.960 -3.350 16.054 1.00 18.14 155 SER B C 1
ATOM 2275 O O . SER B 1 137 ? 39.714 -3.528 16.258 1.00 16.11 155 SER B O 1
ATOM 2278 N N . SER B 1 138 ? 41.640 -4.097 15.196 1.00 17.74 156 SER B N 1
ATOM 2279 C CA . SER B 1 138 ? 40.958 -5.066 14.370 1.00 20.03 156 SER B CA 1
ATOM 2280 C C . SER B 1 138 ? 41.825 -6.291 14.068 1.00 19.52 156 SER B C 1
ATOM 2281 O O . SER B 1 138 ? 42.995 -6.159 13.703 1.00 17.83 156 SER B O 1
ATOM 2284 N N . ALA B 1 139 ? 41.196 -7.468 14.150 1.00 18.23 157 ALA B N 1
ATOM 2285 C CA . ALA B 1 139 ? 41.860 -8.716 13.787 1.00 18.83 157 ALA B CA 1
ATOM 2286 C C . ALA B 1 139 ? 42.375 -8.687 12.356 1.00 19.27 157 ALA B C 1
ATOM 2287 O O . ALA B 1 139 ? 41.839 -8.019 11.464 1.00 19.69 157 ALA B O 1
ATOM 2305 N N . PRO B 1 141 ? 42.582 -9.600 8.807 1.00 19.50 159 PRO B N 1
ATOM 2306 C CA . PRO B 1 141 ? 41.490 -10.151 8.027 1.00 21.70 159 PRO B CA 1
ATOM 2307 C C . PRO B 1 141 ? 41.747 -11.453 7.250 1.00 25.55 159 PRO B C 1
ATOM 2308 O O . PRO B 1 141 ? 40.791 -12.151 6.881 1.00 25.73 159 PRO B O 1
ATOM 2312 N N . GLU B 1 142 ? 43.002 -11.734 6.974 1.00 24.25 160 GLU B N 1
ATOM 2313 C CA . GLU B 1 142 ? 43.420 -12.957 6.311 1.00 27.48 160 GLU B CA 1
ATOM 2314 C C . GLU B 1 142 ? 43.976 -13.907 7.398 1.00 34.80 160 GLU B C 1
ATOM 2315 O O . GLU B 1 142 ? 45.028 -13.668 8.043 1.00 34.26 160 GLU B O 1
ATOM 2321 N N . VAL B 1 143 ? 43.231 -14.981 7.617 1.00 43.28 161 VAL B N 1
ATOM 2322 C CA . VAL B 1 143 ? 43.517 -15.942 8.699 1.00 48.17 161 VAL B CA 1
ATOM 2323 C C . VAL B 1 143 ? 43.143 -17.348 8.242 1.00 48.92 161 VAL B C 1
ATOM 2324 O O . VAL B 1 143 ? 43.280 -17.663 7.051 1.00 50.08 161 VAL B O 1
#

InterPro domains:
  IPR011944 Steroid delta5-4-isomerase [TIGR02246] (36-159)
  IPR013543 Calcium/calmodulin-dependent protein kinase II, association-domain [PF08332] (37-159)
  IPR016887 Uncharacterised conserved protein UCP028470, steroid isomerase-related [PIRSF028470] (1-161)
  IPR032710 NTF2-like domain superfamily [SSF54427] (36-158)

Radius of gyration: 18.13 Å; Cα contacts (8 Å, |Δi|>4): 616; chains: 2; bounding box: 45×46×49 Å

Organism: Xanthomonas campestris pv. campestris (strain ATCC 33913 / DSM 3586 / NCPPB 528 / LMG 568 / P 25) (NCBI:txid190485)

CATH classification: 3.10.450.50

B-factor: mean 25.15, std 8.77, range [9.96, 65.5]

Secondary structure (DSSP, 8-state):
-----S-----SSSHHHHHHHHHHHHHHHHHHT-HHHHHTTEEEEEEEE-SS-SS-B-SHHHHHHHH--GGG--EEEEEEEEEEE-SSSEEEEEEEEEEEEE-TTS-EEEEEEEEEEEEEEETTEEEEEEEEEE-----/----S-----SSSHHHHHHHHHHHHHHHHHTT-HHHHHTTEEEEEEEE-SS-SS-B-SHHHHHHHH--GGG--EEEEEEEEEEEEETTEEEEEEEEEEEEE-TTS-EEEEEEEEEEEEEEETTEEEEEEEEEE----

Solvent-accessible surface area: 12651 Å² total